Protein AF-A0A520ZUX9-F1 (afdb_monomer_lite)

Structure (mmCIF, N/CA/C/O backbone):
data_AF-A0A520ZUX9-F1
#
_entry.id   AF-A0A520ZUX9-F1
#
loop_
_atom_site.group_PDB
_atom_site.id
_atom_site.type_symbol
_atom_site.label_atom_id
_atom_site.label_alt_id
_atom_site.label_comp_id
_atom_site.label_asym_id
_atom_site.label_entity_id
_atom_site.label_seq_id
_atom_site.pdbx_PDB_ins_code
_atom_site.Cartn_x
_atom_site.Cartn_y
_atom_site.Cartn_z
_atom_site.occupancy
_atom_site.B_iso_or_equiv
_atom_site.auth_seq_id
_atom_site.auth_comp_id
_atom_site.auth_asym_id
_atom_site.auth_atom_id
_atom_site.pdbx_PDB_model_num
ATOM 1 N N . THR A 1 1 ? -10.822 32.591 -0.023 1.00 71.69 1 THR A N 1
ATOM 2 C CA . THR A 1 1 ? -10.349 33.263 1.212 1.00 71.69 1 THR A CA 1
ATOM 3 C C . THR A 1 1 ? -9.088 32.563 1.691 1.00 71.69 1 THR A C 1
ATOM 5 O O . THR A 1 1 ? -8.869 31.427 1.285 1.00 71.69 1 THR A O 1
ATOM 8 N N . GLY A 1 2 ? -8.265 33.192 2.542 1.00 79.75 2 GLY A N 1
ATOM 9 C CA . GLY A 1 2 ? -7.083 32.521 3.117 1.00 79.75 2 GLY A CA 1
ATOM 10 C C . GLY A 1 2 ? -7.437 31.233 3.872 1.00 79.75 2 GLY A C 1
ATOM 11 O O . GLY A 1 2 ? -6.690 30.266 3.825 1.00 79.75 2 GLY A O 1
ATOM 12 N N . TYR A 1 3 ? -8.636 31.192 4.459 1.00 77.38 3 TYR A N 1
ATOM 13 C CA . TYR A 1 3 ? -9.217 30.006 5.081 1.00 77.38 3 TYR A CA 1
ATOM 14 C C . TYR A 1 3 ? -9.252 28.792 4.136 1.00 77.38 3 TYR A C 1
ATOM 16 O O . TYR A 1 3 ? -8.549 27.819 4.391 1.00 77.38 3 TYR A O 1
ATOM 24 N N . HIS A 1 4 ? -9.967 28.891 3.009 1.00 80.88 4 HIS A N 1
ATOM 25 C CA . HIS A 1 4 ? -10.101 27.782 2.054 1.00 80.88 4 HIS A CA 1
ATOM 26 C C . HIS A 1 4 ? -8.775 27.343 1.429 1.00 80.88 4 HIS A C 1
ATOM 28 O O . HIS A 1 4 ? -8.630 26.176 1.091 1.00 80.88 4 HIS A O 1
ATOM 34 N N . TYR A 1 5 ? -7.810 28.257 1.283 1.00 85.88 5 TYR A N 1
ATOM 35 C CA . TYR A 1 5 ? -6.481 27.888 0.799 1.00 85.88 5 TYR A CA 1
ATOM 36 C C . TYR A 1 5 ? -5.749 27.007 1.814 1.00 85.88 5 TYR A C 1
ATOM 38 O O . TYR A 1 5 ? -5.259 25.948 1.463 1.00 85.88 5 TYR A O 1
ATOM 46 N N . THR A 1 6 ? -5.752 27.380 3.097 1.00 84.31 6 THR A N 1
ATOM 47 C CA . THR A 1 6 ? -5.087 26.598 4.160 1.00 84.31 6 THR A CA 1
ATOM 48 C C . THR A 1 6 ? -5.752 25.255 4.496 1.00 84.31 6 THR A C 1
ATOM 50 O O . THR A 1 6 ? -5.329 24.588 5.437 1.00 84.31 6 THR A O 1
ATOM 53 N N . GLU A 1 7 ? -6.809 24.892 3.775 1.00 86.12 7 GLU A N 1
ATOM 54 C CA . GLU A 1 7 ? -7.533 23.622 3.872 1.00 86.12 7 GLU A CA 1
ATOM 55 C C . GLU A 1 7 ? -7.566 22.879 2.524 1.00 86.12 7 GLU A C 1
ATOM 57 O O . GLU A 1 7 ? -8.300 21.905 2.353 1.00 86.12 7 GLU A O 1
ATOM 62 N N . SER A 1 8 ? -6.804 23.356 1.538 1.00 89.31 8 SER A N 1
ATOM 63 C CA . SER A 1 8 ? -6.730 22.739 0.220 1.00 89.31 8 SER A CA 1
ATOM 64 C C . SER A 1 8 ? -5.659 21.648 0.174 1.00 89.31 8 SER A C 1
ATOM 66 O O . SER A 1 8 ? -4.697 21.650 0.949 1.00 89.31 8 SER A O 1
ATOM 68 N N . ASN A 1 9 ? -5.806 20.725 -0.773 1.00 91.25 9 ASN A N 1
ATOM 69 C CA . ASN A 1 9 ? -4.830 19.658 -0.992 1.00 91.25 9 ASN A CA 1
ATOM 70 C C . ASN A 1 9 ? -3.477 20.215 -1.435 1.00 91.25 9 ASN A C 1
ATOM 72 O O . ASN A 1 9 ? -2.439 19.679 -1.064 1.00 91.25 9 ASN A O 1
ATOM 76 N N . GLU A 1 10 ? -3.480 21.310 -2.193 1.00 89.81 10 GLU A N 1
ATOM 77 C CA . GLU A 1 10 ? -2.266 21.998 -2.626 1.00 89.81 10 GLU A CA 1
ATOM 78 C C . GLU A 1 10 ? -1.508 22.556 -1.418 1.00 89.81 10 GLU A C 1
ATOM 80 O O . GLU A 1 10 ? -0.298 22.368 -1.303 1.00 89.81 10 GLU A O 1
ATOM 85 N N . PHE A 1 11 ? -2.211 23.181 -0.469 1.00 89.38 11 PHE A N 1
ATOM 86 C CA . PHE A 1 11 ? -1.578 23.679 0.748 1.00 89.38 11 PHE A CA 1
ATOM 87 C C . PHE A 1 11 ? -1.000 22.542 1.595 1.00 89.3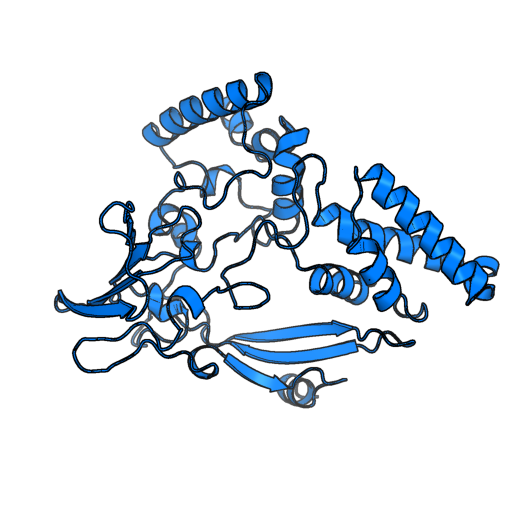8 11 PHE A C 1
ATOM 89 O O . PHE A 1 11 ? 0.163 22.610 1.989 1.00 89.38 11 PHE A O 1
ATOM 96 N N . CYS A 1 12 ? -1.782 21.490 1.854 1.00 87.88 12 CYS A N 1
ATOM 97 C CA . CYS A 1 12 ? -1.348 20.376 2.699 1.00 87.88 12 CYS A CA 1
ATOM 98 C C . CYS A 1 12 ? -0.248 19.520 2.048 1.00 87.88 12 CYS A C 1
ATOM 100 O O . CYS A 1 12 ? 0.685 19.112 2.732 1.00 87.88 12 CYS A O 1
ATOM 102 N N . GLY A 1 13 ? -0.347 19.246 0.747 1.00 86.88 13 GLY A N 1
ATOM 103 C CA . GLY A 1 13 ? 0.521 18.299 0.044 1.00 86.88 13 GLY A CA 1
ATOM 104 C C . GLY A 1 13 ? 1.730 18.916 -0.659 1.00 86.88 13 GLY A C 1
ATOM 105 O O . GLY A 1 13 ? 2.744 18.241 -0.827 1.00 86.88 13 GLY A O 1
ATOM 106 N N . GLN A 1 14 ? 1.661 20.189 -1.064 1.00 86.12 14 GLN A N 1
ATOM 107 C CA . GLN A 1 14 ? 2.706 20.807 -1.894 1.00 86.12 14 GLN A CA 1
ATOM 108 C C . GLN A 1 14 ? 3.481 21.923 -1.190 1.00 86.12 14 GLN A C 1
ATOM 110 O O . GLN A 1 14 ? 4.618 22.192 -1.566 1.00 86.12 14 GLN A O 1
ATOM 115 N N . LEU A 1 15 ? 2.935 22.575 -0.156 1.00 84.12 15 LEU A N 1
ATOM 116 C CA . LEU A 1 15 ? 3.654 23.685 0.483 1.00 84.12 15 LEU A CA 1
ATOM 117 C C . LEU A 1 15 ? 4.922 23.213 1.212 1.00 84.12 15 LEU A C 1
ATOM 119 O O . LEU A 1 15 ? 5.981 23.826 1.094 1.00 84.12 15 LEU A O 1
ATOM 123 N N . CYS A 1 16 ? 4.824 22.100 1.938 1.00 80.56 16 CYS A N 1
ATOM 124 C CA . CYS A 1 16 ? 5.949 21.439 2.599 1.00 80.56 16 CYS A CA 1
ATOM 125 C C . CYS A 1 16 ? 6.428 20.237 1.777 1.00 80.56 16 CYS A C 1
ATOM 127 O O . CYS A 1 16 ? 6.637 19.158 2.330 1.00 80.56 16 CYS A O 1
ATOM 129 N N . HIS A 1 17 ? 6.561 20.417 0.457 1.00 81.25 17 HIS A N 1
ATOM 130 C CA . HIS A 1 17 ? 6.764 19.328 -0.502 1.00 81.25 17 HIS A CA 1
ATOM 131 C C . HIS A 1 17 ? 7.863 18.345 -0.087 1.00 81.25 17 HIS A C 1
ATOM 133 O O . HIS A 1 17 ? 7.627 17.152 -0.105 1.00 81.25 17 HIS A O 1
ATOM 139 N N . SER A 1 18 ? 9.013 18.807 0.411 1.00 80.56 18 SER A N 1
ATOM 140 C CA . SER A 1 18 ? 10.107 17.906 0.811 1.00 80.56 18 SER A CA 1
ATOM 141 C C . SER A 1 18 ? 9.734 16.869 1.882 1.00 80.56 18 SER A C 1
ATOM 143 O O . SER A 1 18 ? 10.379 15.833 1.963 1.00 80.56 18 SER A O 1
ATOM 145 N N . VAL A 1 19 ? 8.737 17.164 2.723 1.00 87.88 19 VAL A N 1
ATOM 146 C CA . VAL A 1 19 ? 8.242 16.265 3.782 1.00 87.88 19 VAL A CA 1
ATOM 147 C C . VAL A 1 19 ? 6.970 15.542 3.337 1.00 87.88 19 VAL A C 1
ATOM 149 O O . VAL A 1 19 ? 6.785 14.371 3.648 1.00 87.88 19 VAL A O 1
ATOM 152 N N . MET A 1 20 ? 6.096 16.239 2.605 1.00 91.44 20 MET A N 1
ATOM 153 C CA . MET A 1 20 ? 4.761 15.757 2.234 1.00 91.44 20 MET A CA 1
ATOM 154 C C . MET A 1 20 ? 4.692 15.074 0.865 1.00 91.44 20 MET A C 1
ATOM 156 O O . MET A 1 20 ? 3.665 14.483 0.547 1.00 91.44 20 MET A O 1
ATOM 160 N N . GLU A 1 21 ? 5.751 15.121 0.058 1.00 93.75 21 GLU A N 1
ATOM 161 C CA . GLU A 1 21 ? 5.818 14.479 -1.260 1.00 93.75 21 GLU A CA 1
ATOM 162 C C . GLU A 1 21 ? 5.435 12.987 -1.234 1.00 93.75 21 GLU A C 1
ATOM 164 O O . GLU A 1 21 ? 4.630 12.608 -2.091 1.00 93.75 21 GLU A O 1
ATOM 169 N N . PRO A 1 22 ? 5.892 12.151 -0.273 1.00 95.19 22 PRO A N 1
ATOM 170 C CA . PRO A 1 22 ? 5.481 10.746 -0.207 1.00 95.19 22 PRO A CA 1
ATOM 171 C C . PRO A 1 22 ? 3.967 10.577 -0.016 1.00 95.19 22 PRO A C 1
ATOM 173 O O . PRO A 1 22 ? 3.286 9.873 -0.767 1.00 95.19 22 PRO A O 1
ATOM 176 N N . GLU A 1 23 ? 3.408 11.301 0.954 1.00 93.69 23 GLU A N 1
ATOM 177 C CA . GLU A 1 23 ? 1.986 11.244 1.300 1.00 93.69 23 GLU A CA 1
ATOM 178 C C . GLU A 1 23 ? 1.105 11.821 0.186 1.00 93.69 23 GLU A C 1
ATOM 180 O O . GLU A 1 23 ? 0.057 11.260 -0.133 1.00 93.69 23 GLU A O 1
ATOM 185 N N . TYR A 1 24 ? 1.539 12.910 -0.453 1.00 94.75 24 TYR A N 1
ATOM 186 C CA . TYR A 1 24 ? 0.820 13.531 -1.561 1.00 94.75 24 TYR A CA 1
ATOM 187 C C . TYR A 1 24 ? 0.855 12.663 -2.825 1.00 94.75 24 TYR A C 1
ATOM 189 O O . TYR A 1 24 ? -0.167 12.496 -3.489 1.00 94.75 24 TYR A O 1
ATOM 197 N N . THR A 1 25 ? 2.004 12.061 -3.144 1.00 94.56 25 THR A N 1
ATOM 198 C CA . THR A 1 25 ? 2.152 11.186 -4.318 1.00 94.56 25 THR A CA 1
ATOM 199 C C . THR A 1 25 ? 1.261 9.954 -4.207 1.00 94.56 25 THR A C 1
ATOM 201 O O . THR A 1 25 ? 0.567 9.605 -5.164 1.00 94.56 25 THR A O 1
ATOM 204 N N . THR A 1 26 ? 1.245 9.317 -3.035 1.00 94.56 26 THR A N 1
ATOM 205 C CA . THR A 1 26 ? 0.395 8.147 -2.774 1.00 94.56 26 THR A CA 1
ATOM 206 C C . THR A 1 26 ? -1.088 8.526 -2.721 1.00 94.56 26 THR A C 1
ATOM 208 O O . THR A 1 26 ? -1.908 7.850 -3.343 1.00 94.56 26 THR A O 1
ATOM 211 N N . TYR A 1 27 ? -1.434 9.666 -2.106 1.00 95.12 27 TYR A N 1
ATOM 212 C CA . TYR A 1 27 ? -2.794 10.222 -2.099 1.00 95.12 27 TYR A CA 1
ATOM 213 C C . TYR A 1 27 ? -3.371 10.375 -3.512 1.00 95.12 27 TYR A C 1
ATOM 215 O O . TYR A 1 27 ? -4.482 9.905 -3.777 1.00 95.12 27 TYR A O 1
ATOM 223 N N . MET A 1 28 ? -2.609 10.979 -4.433 1.00 93.88 28 MET A N 1
ATOM 224 C CA . MET A 1 28 ? -3.052 11.260 -5.806 1.00 93.88 28 MET A CA 1
ATOM 225 C C . MET A 1 28 ? -3.376 9.996 -6.613 1.00 93.88 28 MET A C 1
ATOM 227 O O . MET A 1 28 ? -4.087 10.073 -7.611 1.00 93.88 28 MET A O 1
ATOM 231 N N . LYS A 1 29 ? -2.878 8.834 -6.183 1.00 91.44 29 LYS A N 1
ATOM 232 C CA . LYS A 1 29 ? -3.104 7.531 -6.830 1.00 91.44 29 LYS A CA 1
ATOM 233 C C . LYS A 1 29 ? -4.111 6.661 -6.093 1.00 91.44 29 LYS A C 1
ATOM 235 O O . LYS A 1 29 ? -4.325 5.508 -6.458 1.00 91.44 29 LYS A O 1
ATOM 240 N N . SER A 1 30 ? -4.716 7.201 -5.046 1.00 93.50 30 SER A N 1
ATOM 241 C CA . SER A 1 30 ? -5.639 6.467 -4.202 1.00 93.50 30 SER A CA 1
ATOM 242 C C . SER A 1 30 ? -7.094 6.645 -4.640 1.00 93.50 30 SER A C 1
ATOM 244 O O . SER A 1 30 ? -7.426 7.627 -5.316 1.00 93.50 30 SER A O 1
ATOM 246 N N . PRO A 1 31 ? -8.000 5.764 -4.173 1.00 93.00 31 PRO A N 1
ATOM 247 C CA . PRO A 1 31 ? -9.444 5.942 -4.346 1.00 93.00 31 PRO A CA 1
ATOM 248 C C . PRO A 1 31 ? -9.988 7.251 -3.747 1.00 93.00 31 PRO A C 1
ATOM 250 O O . PRO A 1 31 ? -11.080 7.680 -4.103 1.00 93.00 31 PRO A O 1
ATOM 253 N N . HIS A 1 32 ? -9.224 7.899 -2.862 1.00 94.81 32 HIS A N 1
ATOM 254 C CA . HIS A 1 32 ? -9.597 9.132 -2.170 1.00 94.81 32 HIS A CA 1
ATOM 255 C C . HIS A 1 32 ? -8.914 10.383 -2.747 1.00 94.81 32 HIS A C 1
ATOM 257 O O . HIS A 1 32 ? -9.010 11.452 -2.153 1.00 94.81 32 HIS A O 1
ATOM 263 N N . SER A 1 33 ? -8.270 10.292 -3.916 1.00 94.69 33 SER A N 1
ATOM 264 C CA . SER A 1 33 ? -7.551 11.402 -4.578 1.00 94.69 33 SER A CA 1
ATOM 265 C C . SER A 1 33 ? -8.410 12.633 -4.921 1.00 94.69 33 SER A C 1
ATOM 267 O O . SER A 1 33 ? -7.884 13.668 -5.321 1.00 94.69 33 SER A O 1
ATOM 269 N N . SER A 1 34 ? -9.736 12.532 -4.774 1.00 92.88 34 SER A N 1
ATOM 270 C CA . SER A 1 34 ? -10.693 13.636 -4.949 1.00 92.88 34 SER A CA 1
ATOM 271 C C . SER A 1 34 ? -11.296 14.154 -3.633 1.00 92.88 34 SER A C 1
ATOM 273 O O . SER A 1 34 ? -12.050 15.124 -3.645 1.00 92.88 34 SER A O 1
ATOM 275 N N . VAL A 1 35 ? -10.976 13.534 -2.493 1.00 92.81 35 VAL A N 1
ATOM 276 C CA . VAL A 1 35 ? -11.421 13.955 -1.153 1.00 92.81 35 VAL A CA 1
ATOM 277 C C . VAL A 1 35 ? -10.371 14.883 -0.559 1.00 92.81 35 VAL A C 1
ATOM 279 O O . VAL A 1 35 ? -9.180 14.587 -0.638 1.00 92.81 35 VAL A O 1
ATOM 282 N N . LYS A 1 36 ? -10.764 16.018 0.031 1.00 91.62 36 LYS A N 1
ATOM 283 C CA . LYS A 1 36 ? -9.772 16.945 0.595 1.00 91.62 36 LYS A CA 1
ATOM 284 C C . LYS A 1 36 ? -9.075 16.327 1.806 1.00 91.62 36 LYS A C 1
ATOM 286 O O . LYS A 1 36 ? -9.740 15.702 2.628 1.00 91.62 36 LYS A O 1
ATOM 291 N N . CYS A 1 37 ? -7.780 16.598 1.988 1.00 90.25 37 CYS A N 1
ATOM 292 C CA . CYS A 1 37 ? -7.014 16.137 3.154 1.00 90.25 37 CYS A CA 1
ATOM 293 C C . CYS A 1 37 ? -7.731 16.470 4.471 1.00 90.25 37 CYS A C 1
ATOM 295 O O . CYS A 1 37 ? -7.736 15.681 5.414 1.00 90.25 37 CYS A O 1
ATOM 297 N N . VAL A 1 38 ? -8.360 17.646 4.522 1.00 88.69 38 VAL A N 1
ATOM 298 C CA . VAL A 1 38 ? -9.045 18.141 5.713 1.00 88.69 38 VAL A CA 1
ATOM 299 C C . VAL A 1 38 ? -10.306 17.373 6.071 1.00 88.69 38 VAL A C 1
ATOM 301 O O . VAL A 1 38 ? -10.653 17.413 7.235 1.00 88.69 38 VAL A O 1
ATOM 304 N N . GLU A 1 39 ? -10.956 16.646 5.159 1.00 88.75 39 GLU A N 1
ATOM 305 C CA . GLU A 1 39 ? -12.158 15.866 5.510 1.00 88.75 39 GLU A CA 1
ATOM 306 C C . GLU A 1 39 ? -11.807 14.696 6.446 1.00 88.75 39 GLU A C 1
ATOM 308 O O . GLU A 1 39 ? -12.586 14.335 7.329 1.00 88.75 39 GLU A O 1
ATOM 313 N N . CYS A 1 40 ? -10.593 14.148 6.310 1.00 88.25 40 CYS A N 1
ATOM 314 C CA . CYS A 1 40 ? -10.095 13.058 7.149 1.00 88.25 40 CYS A CA 1
ATOM 315 C C . CYS A 1 40 ? -9.213 13.564 8.303 1.00 88.25 40 CYS A C 1
ATOM 317 O O . CYS A 1 40 ? -9.372 13.144 9.448 1.00 88.25 40 CYS A O 1
ATOM 319 N N . HIS A 1 41 ? -8.277 14.478 8.022 1.00 87.00 41 HIS A N 1
ATOM 320 C CA . HIS A 1 41 ? -7.265 14.909 8.996 1.00 87.00 41 HIS A CA 1
ATOM 321 C C . HIS A 1 41 ? -7.705 16.071 9.892 1.00 87.00 41 HIS A C 1
ATOM 323 O O . HIS A 1 41 ? -7.056 16.343 10.904 1.00 87.00 41 HIS A O 1
ATOM 329 N N . ILE A 1 42 ? -8.775 16.785 9.534 1.00 81.44 42 ILE A N 1
ATOM 330 C CA . ILE A 1 42 ? -9.291 17.927 10.290 1.00 81.44 42 ILE A CA 1
ATOM 331 C C . ILE A 1 42 ? -10.784 17.696 10.548 1.00 81.44 42 ILE A C 1
ATOM 333 O O . ILE A 1 42 ? -11.509 17.136 9.737 1.00 81.44 42 ILE A O 1
ATOM 337 N N . GLY A 1 43 ? -11.265 18.038 11.740 1.00 72.00 43 GLY A N 1
ATOM 338 C CA . GLY A 1 43 ? -12.698 17.946 12.017 1.00 72.00 43 GLY A CA 1
ATOM 339 C C . GLY A 1 43 ? -13.466 19.163 11.525 1.00 72.00 43 GLY A C 1
ATOM 340 O O . GLY A 1 43 ? -12.908 20.250 11.370 1.00 72.00 43 GLY A O 1
ATOM 341 N N . THR A 1 44 ? -14.769 19.005 11.330 1.00 71.81 44 THR A N 1
ATOM 342 C CA . THR A 1 44 ? -15.658 20.128 11.023 1.00 71.81 44 THR A CA 1
ATOM 343 C C . THR A 1 44 ? -15.936 20.969 12.272 1.00 71.81 44 THR A C 1
ATOM 345 O O . THR A 1 44 ? -16.015 20.461 13.391 1.00 71.81 44 THR A O 1
ATOM 348 N N . GLY A 1 45 ? -16.144 22.273 12.092 1.00 76.06 45 GLY A N 1
ATOM 349 C CA . GLY A 1 45 ? -16.576 23.179 13.161 1.00 76.06 45 GLY A CA 1
ATOM 350 C C . GLY A 1 45 ? -15.448 23.908 13.901 1.00 76.06 45 GLY A C 1
ATOM 351 O O . GLY A 1 45 ? -14.257 23.636 13.748 1.00 76.06 45 GLY A O 1
ATOM 352 N N . ALA A 1 46 ? -15.838 24.889 14.720 1.00 77.62 46 ALA A N 1
ATOM 353 C CA . ALA A 1 46 ? -14.917 25.874 15.293 1.00 77.62 46 ALA A CA 1
ATOM 354 C C . ALA A 1 46 ? -13.847 25.268 16.221 1.00 77.62 46 ALA A C 1
ATOM 356 O O . ALA A 1 46 ? -12.704 25.723 16.230 1.00 77.62 46 ALA A O 1
ATOM 357 N N . GLN A 1 47 ? -14.185 24.227 16.986 1.00 78.44 47 GLN A N 1
ATOM 358 C CA . GLN A 1 47 ? -13.232 23.578 17.892 1.00 78.44 47 GLN A CA 1
ATOM 359 C C . GLN A 1 47 ? -12.108 22.876 17.122 1.00 78.44 47 GLN A C 1
ATOM 361 O O . GLN A 1 47 ? -10.931 23.014 17.465 1.00 78.44 47 GLN A O 1
ATOM 366 N N . TRP A 1 48 ? -12.462 22.140 16.070 1.00 78.06 48 TRP A N 1
ATOM 367 C CA . TRP A 1 48 ? -11.500 21.446 15.225 1.00 78.06 48 TRP A CA 1
ATOM 368 C C . TRP A 1 48 ? -10.673 22.406 14.381 1.00 78.06 48 TRP A C 1
ATOM 370 O O . TRP A 1 48 ? -9.475 22.181 14.228 1.00 78.06 48 TRP A O 1
ATOM 380 N N . PHE A 1 49 ? -11.264 23.521 13.949 1.00 78.12 49 PHE A N 1
ATOM 381 C CA . PHE A 1 49 ? -10.525 24.622 13.341 1.00 78.12 49 PHE A CA 1
ATOM 382 C C . PHE A 1 49 ? -9.422 25.158 14.268 1.00 78.12 49 PHE A C 1
ATOM 384 O O . PHE A 1 49 ? -8.266 25.267 13.865 1.00 78.12 49 PHE A O 1
ATOM 391 N N . VAL A 1 50 ? -9.731 25.453 15.535 1.00 81.31 50 VAL A N 1
ATOM 392 C CA . VAL A 1 50 ? -8.712 25.940 16.484 1.00 81.31 50 VAL A CA 1
ATOM 393 C C . VAL A 1 50 ? -7.640 24.876 16.737 1.00 81.31 50 VAL A C 1
ATOM 395 O O . VAL A 1 50 ? -6.446 25.183 16.683 1.00 81.31 50 VAL A O 1
ATOM 398 N N . LYS A 1 51 ? -8.042 23.616 16.962 1.00 79.31 51 LYS A N 1
ATOM 399 C CA . LYS A 1 51 ? -7.101 22.497 17.146 1.00 79.31 51 LYS A CA 1
ATOM 400 C C . LYS A 1 51 ? -6.168 22.339 15.946 1.00 79.31 51 LYS A C 1
ATOM 402 O O . LYS A 1 51 ? -4.961 22.192 16.136 1.00 79.31 51 LYS A O 1
ATOM 407 N N . SER A 1 52 ? -6.699 22.408 14.726 1.00 80.50 52 SER A N 1
ATOM 408 C CA . SER A 1 52 ? -5.911 22.227 13.510 1.00 80.50 52 SER A CA 1
ATOM 409 C C . SER A 1 52 ? -4.938 23.374 13.272 1.00 80.50 52 SER A C 1
ATOM 411 O O . SER A 1 52 ? -3.804 23.116 12.887 1.00 80.50 52 SER A O 1
ATOM 413 N N . LYS A 1 53 ? -5.295 24.629 13.582 1.00 83.00 53 LYS A N 1
ATOM 414 C CA . LYS A 1 53 ? -4.347 25.754 13.479 1.00 83.00 53 LYS A CA 1
ATOM 415 C C . LYS A 1 53 ? -3.226 25.680 14.511 1.00 83.00 53 LYS A C 1
ATOM 417 O O . LYS A 1 53 ? -2.076 25.963 14.171 1.00 83.00 53 LYS A O 1
ATOM 422 N N . LEU A 1 54 ? -3.519 25.251 15.738 1.00 83.00 54 LEU A N 1
ATOM 423 C CA . LEU A 1 54 ? -2.485 25.024 16.752 1.00 83.00 54 LEU A CA 1
ATOM 424 C C . LEU A 1 54 ? -1.559 23.865 16.359 1.00 83.00 54 LEU A C 1
ATOM 426 O O . LEU A 1 54 ? -0.339 24.006 16.442 1.00 83.00 54 LEU A O 1
ATOM 430 N N . SER A 1 55 ? -2.126 22.751 15.886 1.00 80.50 55 SER A N 1
ATOM 431 C CA . SER A 1 55 ? -1.363 21.600 15.391 1.00 80.50 55 SER A CA 1
ATOM 432 C C . SER A 1 55 ? -0.510 21.969 14.172 1.00 80.50 55 SER A C 1
ATOM 434 O O . SER A 1 55 ? 0.699 21.763 14.183 1.00 80.50 55 SER A O 1
ATOM 436 N N . GLY A 1 56 ? -1.097 22.628 13.170 1.00 82.75 56 GLY A N 1
ATOM 437 C CA . GLY A 1 56 ? -0.400 23.078 11.965 1.00 82.75 56 GLY A CA 1
ATOM 438 C C . GLY A 1 56 ? 0.710 24.089 12.256 1.00 82.75 56 GLY A C 1
ATOM 439 O O . GLY A 1 56 ? 1.766 24.034 11.637 1.00 82.75 56 GLY A O 1
ATOM 440 N N . THR A 1 57 ? 0.539 24.960 13.257 1.00 84.81 57 THR A N 1
ATOM 441 C CA . THR A 1 57 ? 1.624 25.851 13.712 1.00 84.81 57 THR A CA 1
ATOM 442 C C . THR A 1 57 ? 2.780 25.049 14.310 1.00 84.81 57 THR A C 1
ATOM 444 O O . THR A 1 57 ? 3.938 25.327 14.008 1.00 84.81 57 THR A O 1
ATOM 447 N N . ARG A 1 58 ? 2.490 24.024 15.124 1.00 84.69 58 ARG A N 1
ATOM 448 C CA . ARG A 1 58 ? 3.527 23.127 15.665 1.00 84.69 58 ARG A CA 1
ATOM 449 C C . ARG A 1 58 ? 4.237 22.352 14.558 1.00 84.69 58 ARG A C 1
ATOM 451 O O . ARG A 1 58 ? 5.458 22.260 14.590 1.00 84.69 58 ARG A O 1
ATOM 458 N N . GLN A 1 59 ? 3.499 21.851 13.568 1.00 85.44 59 GLN A N 1
ATOM 459 C CA . GLN A 1 59 ? 4.064 21.175 12.398 1.00 85.44 59 GLN A CA 1
ATOM 460 C C . GLN A 1 59 ? 4.963 22.114 11.588 1.00 85.44 59 GLN A C 1
ATOM 462 O O . GLN A 1 59 ? 6.076 21.735 11.239 1.00 85.44 59 GLN A O 1
ATOM 467 N N . LEU A 1 60 ? 4.543 23.363 11.363 1.00 86.19 60 LEU A N 1
ATOM 468 C CA . LEU A 1 60 ? 5.369 24.366 10.691 1.00 86.19 60 LEU A CA 1
ATOM 469 C C . LEU A 1 60 ? 6.674 24.623 11.454 1.00 86.19 60 LEU A C 1
ATOM 471 O O . LEU A 1 60 ? 7.743 24.641 10.848 1.00 86.19 60 LEU A O 1
ATOM 475 N N . VAL A 1 61 ? 6.603 24.778 12.780 1.00 87.88 61 VAL A N 1
ATOM 476 C CA . VAL A 1 61 ? 7.798 24.917 13.627 1.00 87.88 61 VAL A CA 1
ATOM 477 C C . VAL A 1 61 ? 8.692 23.685 13.504 1.00 87.88 61 VAL A C 1
ATOM 479 O O . VAL A 1 61 ? 9.896 23.845 13.330 1.00 87.88 61 VAL A O 1
ATOM 482 N N . ALA A 1 62 ? 8.126 22.476 13.525 1.00 87.19 62 ALA A N 1
ATOM 483 C CA . ALA A 1 62 ? 8.888 21.240 13.376 1.00 87.19 62 ALA A CA 1
ATOM 484 C C . ALA A 1 62 ? 9.584 21.144 12.011 1.00 87.19 62 ALA A C 1
ATOM 486 O O . ALA A 1 62 ? 10.739 20.732 11.950 1.00 87.19 62 ALA A O 1
ATOM 487 N N . VAL A 1 63 ? 8.932 21.574 10.926 1.00 87.56 63 VAL A N 1
ATOM 488 C CA . VAL A 1 63 ? 9.532 21.623 9.582 1.00 87.56 63 VAL A CA 1
ATOM 489 C C . VAL A 1 63 ? 10.677 22.635 9.529 1.00 87.56 63 VAL A C 1
ATOM 491 O O . VAL A 1 63 ? 11.765 22.300 9.062 1.00 87.56 63 VAL A O 1
ATOM 494 N N . VAL A 1 64 ? 10.472 23.849 10.054 1.00 88.62 64 VAL A N 1
ATOM 495 C CA . VAL A 1 64 ? 11.504 24.904 10.088 1.00 88.62 64 VAL A CA 1
ATOM 496 C C . VAL A 1 64 ? 12.698 24.488 10.952 1.00 88.62 64 VAL A C 1
ATOM 498 O O . VAL A 1 64 ? 13.845 24.696 10.559 1.00 88.62 64 VAL A O 1
ATOM 501 N N . ALA A 1 65 ? 12.441 23.868 12.105 1.00 92.44 65 ALA A N 1
ATOM 502 C CA . ALA A 1 65 ? 13.462 23.388 13.033 1.00 92.44 65 ALA A CA 1
ATOM 503 C C . ALA A 1 65 ? 14.045 22.013 12.658 1.00 92.44 65 ALA A C 1
ATOM 505 O O . ALA A 1 65 ? 14.985 21.564 13.310 1.00 92.44 65 ALA A O 1
ATOM 506 N N . LYS A 1 66 ? 13.501 21.342 11.630 1.00 89.31 66 LYS A N 1
ATOM 507 C CA . LYS A 1 66 ? 13.837 19.963 11.228 1.00 89.31 66 LYS A CA 1
ATOM 508 C C . LYS A 1 66 ? 13.760 18.955 12.383 1.00 89.31 66 LYS A C 1
ATOM 510 O O . LYS A 1 66 ? 14.597 18.066 12.496 1.00 89.31 66 LYS A O 1
ATOM 515 N N . SER A 1 67 ? 12.765 19.110 13.251 1.00 91.06 67 SER A N 1
ATOM 516 C CA . SER A 1 67 ? 12.585 18.293 14.457 1.00 91.06 67 SER A CA 1
ATOM 517 C C . SER A 1 67 ? 11.480 17.238 14.313 1.00 91.06 67 SER A C 1
ATOM 519 O O . SER A 1 67 ? 10.922 16.803 15.318 1.00 91.06 67 SER A O 1
ATOM 521 N N . TYR A 1 68 ? 11.092 16.893 13.084 1.00 89.31 68 TYR A N 1
ATOM 522 C CA . TYR A 1 68 ? 10.085 15.870 12.795 1.00 89.31 68 TYR A CA 1
ATOM 523 C C . TYR A 1 68 ? 10.723 14.478 12.678 1.00 89.31 68 TYR A C 1
ATOM 525 O O . TYR A 1 68 ? 11.883 14.349 12.281 1.00 89.31 68 TYR A O 1
ATOM 533 N N . ALA A 1 69 ? 9.954 13.435 13.000 1.00 90.75 69 ALA A N 1
ATOM 534 C CA . ALA A 1 69 ? 10.371 12.051 12.793 1.00 90.75 69 ALA A CA 1
ATOM 535 C C . ALA A 1 69 ? 10.552 11.755 11.296 1.00 90.75 69 ALA A C 1
ATOM 537 O O . ALA A 1 69 ? 9.804 12.254 10.454 1.00 90.75 69 ALA A O 1
ATOM 538 N N . THR A 1 70 ? 11.580 10.976 10.963 1.00 92.19 70 THR A N 1
ATOM 539 C CA . THR A 1 70 ? 11.876 10.551 9.590 1.00 92.19 70 THR A CA 1
ATOM 540 C C . THR A 1 70 ? 12.197 9.049 9.609 1.00 92.19 70 THR A C 1
ATOM 542 O O . THR A 1 70 ? 13.267 8.705 10.126 1.00 92.19 70 THR A O 1
ATOM 545 N N . PRO A 1 71 ? 11.326 8.158 9.091 1.00 93.69 71 PRO A N 1
ATOM 546 C CA . PRO A 1 71 ? 10.020 8.435 8.471 1.00 93.69 71 PRO A CA 1
ATOM 547 C C . PRO A 1 71 ? 8.985 8.998 9.463 1.00 93.69 71 PRO A C 1
ATOM 549 O O . PRO A 1 71 ? 9.219 9.021 10.669 1.00 93.69 71 PRO A O 1
ATOM 552 N N . ILE A 1 72 ? 7.857 9.501 8.951 1.00 89.94 72 ILE A N 1
ATOM 553 C CA . ILE A 1 72 ? 6.766 10.018 9.791 1.00 89.94 72 ILE A CA 1
ATOM 554 C C . ILE A 1 72 ? 6.115 8.837 10.517 1.00 89.94 72 ILE A C 1
ATOM 556 O O . ILE A 1 72 ? 5.677 7.884 9.885 1.00 89.94 72 ILE A O 1
ATOM 560 N N . GLU A 1 73 ? 6.030 8.908 11.840 1.00 89.56 73 GLU A N 1
ATOM 561 C CA . GLU A 1 73 ? 5.490 7.818 12.657 1.00 89.56 73 GLU A CA 1
ATOM 562 C C . GLU A 1 73 ? 4.010 7.534 12.355 1.00 89.56 73 GLU A C 1
ATOM 564 O O . GLU A 1 73 ? 3.184 8.446 12.232 1.00 89.56 73 GLU A O 1
ATOM 569 N N . THR A 1 74 ? 3.669 6.246 12.298 1.00 86.44 74 THR A N 1
ATOM 570 C CA . THR A 1 74 ? 2.295 5.748 12.187 1.00 86.44 74 THR A CA 1
ATOM 571 C C . THR A 1 74 ? 2.014 4.700 13.261 1.00 86.44 74 THR A C 1
ATOM 573 O O . THR A 1 74 ? 2.941 3.986 13.626 1.00 86.44 74 THR A O 1
ATOM 576 N N . PRO A 1 75 ? 0.763 4.568 13.738 1.00 83.25 75 PRO A N 1
ATOM 577 C CA . PRO A 1 75 ? -0.430 5.304 13.319 1.00 83.25 75 PRO A CA 1
ATOM 578 C C . PRO A 1 75 ? -0.462 6.752 13.832 1.00 83.25 75 PRO A C 1
ATOM 580 O O . PRO A 1 75 ? 0.127 7.108 14.853 1.00 83.25 75 PRO A O 1
ATOM 583 N N . VAL A 1 76 ? -1.200 7.615 13.127 1.00 80.75 76 VAL A N 1
ATOM 584 C CA . VAL A 1 76 ? -1.452 8.984 13.595 1.00 80.75 76 VAL A CA 1
ATOM 585 C C . VAL A 1 76 ? -2.500 8.933 14.708 1.00 80.75 76 VAL A C 1
ATOM 587 O O . VAL A 1 76 ? -3.698 8.836 14.460 1.00 80.75 76 VAL A O 1
ATOM 590 N N . HIS A 1 77 ? -2.048 9.040 15.956 1.00 77.56 77 HIS A N 1
ATOM 591 C CA . HIS A 1 77 ? -2.897 8.960 17.152 1.00 77.56 77 HIS A CA 1
ATOM 592 C C . HIS A 1 77 ? -3.905 10.113 17.300 1.00 77.56 77 HIS A C 1
ATOM 594 O O . HIS A 1 77 ? -4.844 10.020 18.085 1.00 77.56 77 HIS A O 1
ATOM 600 N N . GLY A 1 78 ? -3.719 11.206 16.555 1.00 73.94 78 GLY A N 1
ATOM 601 C CA . GLY A 1 78 ? -4.601 12.375 16.565 1.00 73.94 78 GLY A CA 1
ATOM 602 C C . GLY A 1 78 ? -5.710 12.362 15.511 1.00 73.94 78 GLY A C 1
ATOM 603 O O . GLY A 1 78 ? -6.361 13.394 15.338 1.00 73.94 78 GLY A O 1
ATOM 604 N N . LEU A 1 79 ? -5.892 11.259 14.775 1.00 77.88 79 LEU A N 1
ATOM 605 C CA . LEU A 1 79 ? -6.995 11.131 13.823 1.00 77.88 79 LEU A CA 1
ATOM 606 C C . LEU A 1 79 ? -8.346 11.170 14.545 1.00 77.88 79 LEU A C 1
ATOM 608 O O . LEU A 1 79 ? -8.475 10.802 15.714 1.00 77.88 79 LEU A O 1
ATOM 612 N N . ARG A 1 80 ? -9.359 11.660 13.834 1.00 82.31 80 ARG A N 1
ATOM 613 C CA . ARG A 1 80 ? -10.743 11.629 14.306 1.00 82.31 80 ARG A CA 1
ATOM 614 C C . ARG A 1 80 ? -11.230 10.173 14.370 1.00 82.31 80 ARG A C 1
ATOM 616 O O . ARG A 1 80 ? -10.721 9.348 13.612 1.00 82.31 80 ARG A O 1
ATOM 623 N N . PRO A 1 81 ? -12.225 9.864 15.217 1.00 86.44 81 PRO A N 1
ATOM 624 C CA . PRO A 1 81 ? -12.885 8.563 15.188 1.00 86.44 81 PRO A CA 1
ATOM 625 C C . PRO A 1 81 ? -13.411 8.229 13.786 1.00 86.44 81 PRO A C 1
ATOM 627 O 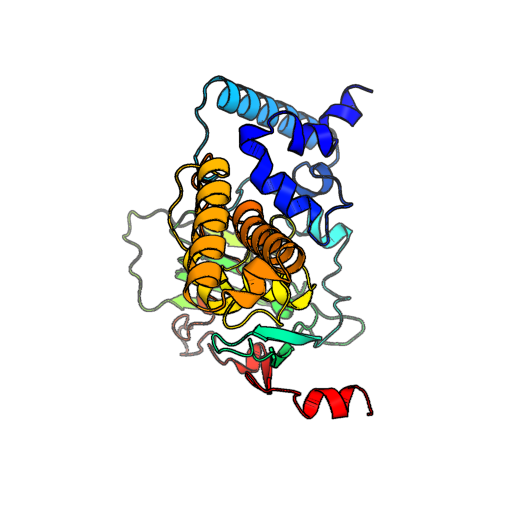O . PRO A 1 81 ? -13.884 9.123 13.073 1.00 86.44 81 PRO A O 1
ATOM 630 N N . ALA A 1 82 ? -13.368 6.950 13.405 1.00 88.38 82 ALA A N 1
ATOM 631 C CA . ALA A 1 82 ? -13.842 6.502 12.094 1.00 88.38 82 ALA A CA 1
ATOM 632 C C . ALA A 1 82 ? -15.326 6.844 11.851 1.00 88.38 82 ALA A C 1
ATOM 634 O O . ALA A 1 82 ? -15.681 7.254 10.747 1.00 88.38 82 ALA A O 1
ATOM 635 N N . ARG A 1 83 ? -16.160 6.801 12.900 1.00 86.75 83 ARG A N 1
ATOM 636 C CA . ARG A 1 83 ? -17.577 7.204 12.849 1.00 86.75 83 ARG A CA 1
ATOM 637 C C . ARG A 1 83 ? -17.786 8.641 12.371 1.00 86.75 83 ARG A C 1
ATOM 639 O O . ARG A 1 83 ? -18.695 8.915 11.604 1.00 86.75 83 ARG A O 1
ATOM 646 N N . ASP A 1 84 ? -16.894 9.550 12.765 1.00 86.56 84 ASP A N 1
ATOM 647 C CA . ASP A 1 84 ? -16.975 10.967 12.394 1.00 86.56 84 ASP A CA 1
ATOM 648 C C . ASP A 1 84 ? -16.241 11.277 11.075 1.00 86.56 84 ASP A C 1
ATOM 650 O O . ASP A 1 84 ? -16.102 12.446 10.712 1.00 86.56 84 ASP A O 1
ATOM 654 N N . THR A 1 85 ? -15.659 10.283 10.398 1.00 89.62 85 THR A N 1
ATOM 655 C CA . THR A 1 85 ? -14.828 10.500 9.199 1.00 89.62 85 THR A CA 1
ATOM 656 C C . THR A 1 85 ? -15.121 9.515 8.086 1.00 89.62 85 THR A C 1
ATOM 658 O O . THR A 1 85 ? -15.601 9.908 7.029 1.00 89.62 85 THR A O 1
ATOM 661 N N . CYS A 1 86 ? -14.810 8.241 8.303 1.00 91.62 86 CYS A N 1
ATOM 662 C CA . CYS A 1 86 ? -15.032 7.167 7.351 1.00 91.62 86 CYS A CA 1
ATOM 663 C C . CYS A 1 86 ? -16.530 6.980 7.096 1.00 91.62 86 CYS A C 1
ATOM 665 O O . CYS A 1 86 ? -16.947 6.911 5.941 1.00 91.62 86 CYS A O 1
ATOM 667 N N . GLU A 1 87 ? -17.334 6.951 8.160 1.00 91.19 87 GLU A N 1
ATOM 668 C CA . GLU A 1 87 ? -18.751 6.567 8.087 1.00 91.19 87 GLU A CA 1
ATOM 669 C C . GLU A 1 87 ? -19.675 7.650 7.517 1.00 91.19 87 GLU A C 1
ATOM 671 O O . GLU A 1 87 ? -20.772 7.342 7.053 1.00 91.19 87 GLU A O 1
ATOM 676 N N . GLU A 1 88 ? -19.193 8.890 7.406 1.00 90.12 88 GLU A N 1
ATOM 677 C CA . GLU A 1 88 ? -19.876 9.963 6.665 1.00 90.12 88 GLU A CA 1
ATOM 678 C C . GLU A 1 88 ? -20.037 9.621 5.169 1.00 90.12 88 GLU A C 1
ATOM 680 O O . GLU A 1 88 ? -20.956 10.101 4.504 1.00 90.12 88 GLU A O 1
ATOM 685 N N . CYS A 1 89 ? -19.157 8.759 4.641 1.00 91.19 89 CYS A N 1
ATOM 686 C CA . CYS A 1 89 ? -19.174 8.295 3.251 1.00 91.19 89 CYS A CA 1
ATOM 687 C C . CYS A 1 89 ? -19.354 6.770 3.122 1.00 91.19 89 CYS A C 1
ATOM 689 O O . CYS A 1 89 ? -19.940 6.303 2.144 1.00 91.19 89 CYS A O 1
ATOM 691 N N . HIS A 1 90 ? -18.848 5.986 4.079 1.00 90.94 90 HIS A N 1
ATOM 692 C CA . HIS A 1 90 ? -18.835 4.521 4.061 1.00 90.94 90 HIS A CA 1
ATOM 693 C C . HIS A 1 90 ? -19.754 3.950 5.134 1.00 90.94 90 HIS A C 1
ATOM 695 O O . HIS A 1 90 ? -19.369 3.851 6.290 1.00 90.94 90 HIS A O 1
ATOM 701 N N . ARG A 1 91 ? -20.953 3.521 4.753 1.00 88.69 91 ARG A N 1
ATOM 702 C CA . ARG A 1 91 ? -21.924 2.978 5.706 1.00 88.69 91 ARG A CA 1
ATOM 703 C C . ARG A 1 91 ? -21.680 1.490 5.983 1.00 88.69 91 ARG A C 1
ATOM 705 O O . ARG A 1 91 ? -21.862 0.714 5.038 1.00 88.69 91 ARG A O 1
ATOM 712 N N . PRO A 1 92 ? -21.348 1.080 7.226 1.00 85.50 92 PRO A N 1
ATOM 713 C CA . PRO A 1 92 ? -21.085 -0.318 7.570 1.00 85.50 92 PRO A CA 1
ATOM 714 C C . PRO A 1 92 ? -22.195 -1.289 7.176 1.00 85.50 92 PRO A C 1
ATOM 716 O O . PRO A 1 92 ? -21.934 -2.389 6.684 1.00 85.50 92 PRO A O 1
ATOM 719 N N . GLU A 1 93 ? -23.442 -0.845 7.312 1.00 81.44 93 GLU A N 1
ATOM 720 C CA . GLU A 1 93 ? -24.618 -1.633 6.943 1.00 81.44 93 GLU A CA 1
ATOM 721 C C . GLU A 1 93 ? -24.674 -1.942 5.435 1.00 81.44 93 GLU A C 1
ATOM 723 O O . GLU A 1 93 ? -25.083 -3.022 5.014 1.00 81.44 93 GLU A O 1
ATOM 728 N N . LEU A 1 94 ? -24.251 -1.001 4.587 1.00 80.75 94 LEU A N 1
ATOM 729 C CA . LEU A 1 94 ? -24.461 -1.069 3.136 1.00 80.75 94 LEU A CA 1
ATOM 730 C C . LEU A 1 94 ? -23.305 -1.712 2.364 1.00 80.75 94 LEU A C 1
ATOM 732 O O . LEU A 1 94 ? -23.283 -1.642 1.132 1.00 80.75 94 LEU A O 1
ATOM 736 N N . PHE A 1 95 ? -22.338 -2.326 3.046 1.00 74.88 95 PHE A N 1
ATOM 737 C CA . PHE A 1 95 ? -21.240 -2.992 2.358 1.00 74.88 95 PHE A CA 1
ATOM 738 C C . PHE A 1 95 ? -21.719 -4.174 1.502 1.00 74.88 95 PHE A C 1
ATOM 740 O O . PHE A 1 95 ? -22.633 -4.923 1.849 1.00 74.88 95 PHE A O 1
ATOM 747 N N . HIS A 1 96 ? -21.102 -4.308 0.328 1.00 68.81 96 HIS A N 1
ATOM 748 C CA . HIS A 1 96 ? -21.550 -5.185 -0.751 1.00 68.81 96 HIS A CA 1
ATOM 749 C C . HIS A 1 96 ? -21.043 -6.628 -0.592 1.00 68.81 96 HIS A C 1
ATOM 751 O O . HIS A 1 96 ? -20.301 -7.095 -1.449 1.00 68.81 96 HIS A O 1
ATOM 757 N N . GLY A 1 97 ? -21.443 -7.316 0.484 1.00 83.00 97 GLY A N 1
ATOM 758 C CA . GLY A 1 97 ? -21.266 -8.767 0.655 1.00 83.00 97 GLY A CA 1
ATOM 759 C C . GLY A 1 97 ? -19.857 -9.289 0.348 1.00 83.00 97 GLY A C 1
ATOM 760 O O . GLY A 1 97 ? -18.860 -8.634 0.645 1.00 83.00 97 GLY A O 1
ATOM 761 N N . ASP A 1 98 ? -19.772 -10.480 -0.243 1.00 89.44 98 ASP A N 1
ATOM 762 C CA . ASP A 1 98 ? -18.501 -11.072 -0.663 1.00 89.44 98 ASP A CA 1
ATOM 763 C C . ASP A 1 98 ? -18.000 -10.448 -1.973 1.00 89.44 98 ASP A C 1
ATOM 765 O O . ASP A 1 98 ? -18.769 -10.156 -2.892 1.00 89.44 98 ASP A O 1
ATOM 769 N N . LYS A 1 99 ? -16.681 -10.274 -2.087 1.00 91.81 99 LYS A N 1
ATOM 770 C CA . LYS A 1 99 ? -16.034 -9.641 -3.237 1.00 91.81 99 LYS A CA 1
ATOM 771 C C . LYS A 1 99 ? -15.085 -10.606 -3.930 1.00 91.81 99 LYS A C 1
ATOM 773 O O . LYS A 1 99 ? -14.156 -11.118 -3.313 1.00 91.81 99 LYS A O 1
ATOM 778 N N . LEU A 1 100 ? -15.248 -10.770 -5.242 1.00 93.88 100 LEU A N 1
ATOM 779 C CA . LEU A 1 100 ? -14.228 -11.414 -6.065 1.00 93.88 100 LEU A CA 1
ATOM 780 C C . LEU A 1 100 ? -12.987 -10.511 -6.129 1.00 93.88 100 LEU A C 1
ATOM 782 O O . LEU A 1 100 ? -13.057 -9.360 -6.570 1.00 93.88 100 LEU A O 1
ATOM 786 N N . TYR A 1 101 ? -11.859 -11.031 -5.668 1.00 93.88 101 TYR A N 1
ATOM 787 C CA . TYR A 1 101 ? -10.565 -10.374 -5.679 1.00 93.88 101 TYR A CA 1
ATOM 788 C C . TYR A 1 101 ? -9.625 -11.136 -6.610 1.00 93.88 101 TYR A C 1
ATOM 790 O O . TYR A 1 101 ? -9.406 -12.333 -6.442 1.00 93.88 101 TYR A O 1
ATOM 798 N N . ILE A 1 102 ? -9.084 -10.435 -7.603 1.00 95.62 102 ILE A N 1
ATOM 799 C CA . ILE A 1 102 ? -8.154 -10.991 -8.584 1.00 95.62 102 ILE A CA 1
ATOM 800 C C . ILE A 1 102 ? -6.823 -10.286 -8.371 1.00 95.62 102 ILE A C 1
ATOM 802 O O . ILE A 1 102 ? -6.762 -9.055 -8.416 1.00 95.62 102 ILE A O 1
ATOM 806 N N . LYS A 1 103 ? -5.778 -11.065 -8.107 1.00 95.12 103 LYS A N 1
ATOM 807 C CA . LYS A 1 103 ? -4.413 -10.574 -7.973 1.00 95.12 103 LYS A CA 1
ATOM 808 C C . LYS A 1 103 ? -3.610 -10.988 -9.195 1.00 95.12 103 LYS A C 1
ATOM 810 O O . LYS A 1 103 ? -3.353 -12.174 -9.392 1.00 95.12 103 LYS A O 1
ATOM 815 N N . ASP A 1 104 ? -3.207 -10.001 -9.983 1.00 97.00 104 ASP A N 1
ATOM 816 C CA . ASP A 1 104 ? -2.288 -10.183 -11.100 1.00 97.00 104 ASP A CA 1
ATOM 817 C C . ASP A 1 104 ? -0.845 -10.288 -10.605 1.00 97.00 104 ASP A C 1
ATOM 819 O O . ASP A 1 104 ? -0.412 -9.523 -9.741 1.00 97.00 104 ASP A O 1
ATOM 823 N N . LYS A 1 105 ? -0.098 -11.227 -11.182 1.00 97.06 105 LYS A N 1
ATOM 824 C CA . LYS A 1 105 ? 1.315 -11.457 -10.895 1.00 97.06 105 LYS A CA 1
ATOM 825 C C . LYS A 1 105 ? 2.042 -11.822 -12.179 1.00 97.06 105 LYS A C 1
ATOM 827 O O . LYS A 1 105 ? 1.494 -12.482 -13.059 1.00 97.06 105 LYS A O 1
ATOM 832 N N . PHE A 1 106 ? 3.299 -11.418 -12.279 1.00 98.38 106 PHE A N 1
ATOM 833 C CA . PHE A 1 106 ? 4.164 -11.794 -13.392 1.00 98.38 106 PHE A CA 1
ATOM 834 C C . PHE A 1 106 ? 5.318 -12.644 -12.860 1.00 98.38 106 PHE A C 1
ATOM 836 O O . PHE A 1 106 ? 5.986 -12.278 -11.890 1.00 98.38 106 PHE A O 1
ATOM 843 N N . LEU A 1 107 ? 5.555 -13.808 -13.463 1.00 98.00 107 LEU A N 1
ATOM 844 C CA . LEU A 1 107 ? 6.658 -14.682 -13.072 1.00 98.00 107 LEU A CA 1
ATOM 845 C C . LEU A 1 107 ? 8.008 -14.081 -13.488 1.00 98.00 107 LEU A C 1
ATOM 847 O O . LEU A 1 107 ? 8.111 -13.225 -14.363 1.00 98.00 107 LEU A O 1
ATOM 851 N N . SER A 1 108 ? 9.078 -14.523 -12.826 1.00 97.25 108 SER A N 1
ATOM 852 C CA . SER A 1 108 ? 10.449 -14.051 -13.086 1.00 97.25 108 SER A CA 1
ATOM 853 C C . SER A 1 108 ? 11.159 -14.855 -14.187 1.00 97.25 108 SER A C 1
ATOM 855 O O . SER A 1 108 ? 12.374 -15.063 -14.126 1.00 97.25 108 SER A O 1
ATOM 857 N N . ASP A 1 109 ? 10.395 -15.339 -15.163 1.00 98.00 109 ASP A N 1
ATOM 858 C CA . ASP A 1 109 ? 10.853 -16.102 -16.322 1.00 98.00 109 ASP A CA 1
ATOM 859 C C . ASP A 1 109 ? 11.084 -15.200 -17.548 1.00 98.00 109 ASP A C 1
ATOM 861 O O . ASP A 1 109 ? 10.934 -13.978 -17.495 1.00 98.00 109 ASP A O 1
ATOM 865 N N . GLU A 1 110 ? 11.524 -15.797 -18.658 1.00 97.88 110 GLU A N 1
ATOM 866 C CA . GLU A 1 110 ? 11.860 -15.048 -19.872 1.00 97.88 110 GLU A CA 1
ATOM 867 C C . GLU A 1 110 ? 10.644 -14.341 -20.467 1.00 97.88 110 GLU A C 1
ATOM 869 O O . GLU A 1 110 ? 10.748 -13.189 -20.875 1.00 97.88 110 GLU A O 1
ATOM 874 N N . SER A 1 111 ? 9.497 -15.017 -20.486 1.00 97.69 111 SER A N 1
ATOM 875 C CA . SER A 1 111 ? 8.241 -14.506 -21.031 1.00 97.69 111 SER A CA 1
ATOM 876 C C . SER A 1 111 ? 7.533 -13.511 -20.119 1.00 97.69 111 SER A C 1
ATOM 878 O O . SER A 1 111 ? 6.554 -12.916 -20.561 1.00 97.69 111 SER A O 1
ATOM 880 N N . ASN A 1 112 ? 8.004 -13.319 -18.880 1.00 98.12 112 ASN A N 1
ATOM 881 C CA . ASN A 1 112 ? 7.276 -12.599 -17.840 1.00 98.12 112 ASN A CA 1
ATOM 882 C C . ASN A 1 112 ? 5.840 -13.146 -17.752 1.00 98.12 112 ASN A C 1
ATOM 884 O O . ASN A 1 112 ? 4.875 -12.419 -17.967 1.00 98.12 112 ASN A O 1
ATOM 888 N N . THR A 1 113 ? 5.694 -14.456 -17.557 1.00 98.25 113 THR A N 1
ATOM 889 C CA . THR A 1 113 ? 4.402 -15.143 -17.656 1.00 98.25 113 THR A CA 1
ATOM 890 C C . THR A 1 113 ? 3.403 -14.530 -16.681 1.00 98.25 113 THR A C 1
ATOM 892 O O . THR A 1 113 ? 3.651 -14.485 -15.475 1.00 98.25 113 THR A O 1
ATOM 895 N N . HIS A 1 114 ? 2.281 -14.045 -17.213 1.00 98.12 114 HIS A N 1
ATOM 896 C CA . HIS A 1 114 ? 1.183 -13.501 -16.423 1.00 98.12 114 HIS A CA 1
ATOM 897 C C . HIS A 1 114 ? 0.376 -14.646 -15.818 1.00 98.12 114 HIS A C 1
ATOM 899 O O . HIS A 1 114 ? -0.077 -15.546 -16.527 1.00 98.12 114 HIS A O 1
ATOM 905 N N . VAL A 1 115 ? 0.230 -14.605 -14.501 1.00 98.12 115 VAL A N 1
ATOM 906 C CA . VAL A 1 115 ? -0.576 -15.534 -13.717 1.00 98.12 115 VAL A CA 1
ATOM 907 C C . VAL A 1 115 ? -1.498 -14.752 -12.795 1.00 98.12 115 VAL A C 1
ATOM 909 O O . VAL A 1 115 ? -1.240 -13.590 -12.464 1.00 98.12 115 VAL A O 1
ATOM 912 N N . GLN A 1 116 ? -2.588 -15.385 -12.386 1.00 97.88 116 GLN A N 1
ATOM 913 C CA . GLN A 1 116 ? -3.602 -14.755 -11.562 1.00 97.88 116 GLN A CA 1
ATOM 914 C C . GLN A 1 116 ? -3.974 -15.658 -10.393 1.00 97.88 116 GLN A C 1
ATOM 916 O O . GLN A 1 116 ? -4.218 -16.852 -10.556 1.00 97.88 116 GLN A O 1
ATOM 921 N N . THR A 1 117 ? -4.059 -15.049 -9.214 1.00 97.06 117 THR A N 1
ATOM 922 C CA . THR A 1 117 ? -4.689 -15.654 -8.042 1.00 97.06 117 THR A CA 1
ATOM 923 C C . THR A 1 117 ? -6.090 -15.070 -7.901 1.00 97.06 117 THR A C 1
ATOM 925 O O . THR A 1 117 ? -6.261 -13.850 -7.845 1.00 97.06 117 THR A O 1
ATOM 928 N N . VAL A 1 118 ? -7.103 -15.934 -7.866 1.00 97.38 118 VAL A N 1
ATOM 929 C CA . VAL A 1 118 ? -8.517 -15.555 -7.787 1.00 97.38 118 VAL A CA 1
ATOM 930 C C . VAL A 1 118 ? -9.060 -16.000 -6.444 1.00 97.38 118 VAL A C 1
ATOM 932 O O . VAL A 1 118 ? -8.981 -17.175 -6.093 1.00 97.38 118 VAL A O 1
ATOM 935 N N . MET A 1 119 ? -9.631 -15.066 -5.693 1.00 96.12 119 MET A N 1
ATOM 936 C CA . MET A 1 119 ? -10.160 -15.322 -4.360 1.00 96.12 119 MET A CA 1
ATOM 937 C C . MET A 1 119 ? -11.551 -14.721 -4.203 1.00 96.12 119 MET A C 1
ATOM 939 O O . MET A 1 119 ? -11.829 -13.633 -4.706 1.00 96.12 119 MET A O 1
ATOM 943 N N . LEU A 1 120 ? -12.420 -15.402 -3.462 1.00 95.81 1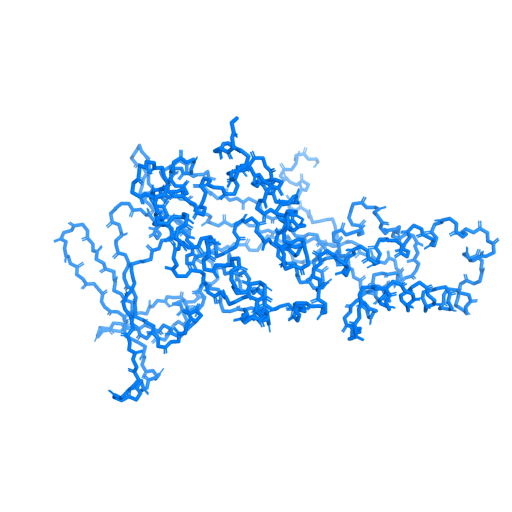20 LEU A N 1
ATOM 944 C CA . LEU A 1 120 ? -13.628 -14.795 -2.917 1.00 95.81 120 LEU A CA 1
ATOM 945 C C . LEU A 1 120 ? -13.302 -14.260 -1.523 1.00 95.81 120 LEU A C 1
ATOM 947 O O . LEU A 1 120 ? -13.081 -15.039 -0.600 1.00 95.81 120 LEU A O 1
ATOM 951 N N . LEU A 1 121 ? -13.254 -12.940 -1.375 1.00 95.06 121 LEU A N 1
ATOM 952 C CA . LEU A 1 121 ? -13.033 -12.274 -0.097 1.00 95.06 121 LEU A CA 1
ATOM 953 C C . LEU A 1 121 ? -14.375 -12.070 0.608 1.00 95.06 121 LEU A C 1
ATOM 955 O O . LEU A 1 121 ? -15.257 -11.394 0.074 1.00 95.06 121 LEU A O 1
ATOM 959 N N . LYS A 1 122 ? -14.509 -12.595 1.826 1.00 94.12 122 LYS A N 1
ATOM 960 C CA . LYS A 1 122 ? -15.706 -12.477 2.665 1.00 94.12 122 LYS A CA 1
ATOM 961 C C . LYS A 1 122 ? -15.757 -11.114 3.352 1.00 94.12 122 LYS A C 1
ATOM 963 O O . LYS A 1 122 ? -15.678 -11.011 4.572 1.00 94.12 122 LYS A O 1
ATOM 968 N N . VAL A 1 123 ? -15.819 -10.042 2.559 1.00 92.00 123 VAL A N 1
ATOM 969 C CA . VAL A 1 123 ? -15.846 -8.657 3.065 1.00 92.00 123 VAL A CA 1
ATOM 970 C C . VAL A 1 123 ? -17.051 -8.455 3.983 1.00 92.00 123 VAL A C 1
ATOM 972 O O . VAL A 1 123 ? -16.902 -7.914 5.077 1.00 92.00 123 VAL A O 1
ATOM 975 N N . GLY A 1 124 ? -18.217 -8.951 3.569 1.00 89.44 124 GLY A N 1
ATOM 976 C CA . GLY A 1 124 ? -19.432 -8.939 4.372 1.00 89.44 124 GLY A CA 1
ATOM 977 C C . GLY A 1 124 ? -19.950 -7.531 4.677 1.00 89.44 124 GLY A C 1
ATOM 978 O O . GLY A 1 124 ? -19.651 -6.560 3.973 1.00 89.44 124 GLY A O 1
ATOM 979 N N . SER A 1 125 ? -20.762 -7.428 5.725 1.00 88.44 125 SER A N 1
ATOM 980 C CA . SER A 1 125 ? -21.461 -6.203 6.131 1.00 88.44 125 SER A CA 1
ATOM 981 C C . SER A 1 125 ? -21.625 -6.157 7.651 1.00 88.44 125 SER A C 1
ATOM 983 O O . SER A 1 125 ? -21.662 -7.199 8.307 1.00 88.44 125 SER A O 1
ATOM 985 N N . GLY A 1 126 ? -21.772 -4.943 8.191 1.00 85.88 126 GLY A N 1
ATOM 986 C CA . GLY A 1 126 ? -22.186 -4.705 9.575 1.00 85.88 126 GLY A CA 1
ATOM 987 C C . GLY A 1 126 ? -23.671 -4.995 9.852 1.00 85.88 126 GLY A C 1
ATOM 988 O O . GLY A 1 126 ? -24.148 -4.642 10.920 1.00 85.88 126 GLY A O 1
ATOM 989 N N . GLY A 1 127 ? -24.397 -5.604 8.904 1.00 83.06 127 GLY A N 1
ATOM 990 C CA . GLY A 1 127 ? -25.817 -5.963 9.006 1.00 83.06 127 GLY A CA 1
ATOM 991 C C . GLY A 1 127 ? -26.744 -4.931 8.350 1.00 83.06 127 GLY A C 1
ATOM 992 O O . GLY A 1 127 ? -26.554 -3.727 8.504 1.00 83.06 127 GLY A O 1
ATOM 993 N N . TYR A 1 128 ? -27.759 -5.373 7.589 1.00 73.88 128 TYR A N 1
ATOM 994 C CA . TYR A 1 128 ? -28.739 -4.471 6.959 1.00 73.88 128 TYR A CA 1
ATOM 995 C C . TYR A 1 128 ? -30.077 -5.145 6.642 1.00 73.88 128 TYR A C 1
ATOM 997 O O . TYR A 1 128 ? -30.125 -6.239 6.095 1.00 73.88 128 TYR A O 1
ATOM 1005 N N . GLN A 1 129 ? -31.195 -4.461 6.923 1.00 67.50 129 GLN A N 1
ATOM 1006 C CA . GLN A 1 129 ? -32.552 -4.885 6.519 1.00 67.50 129 GLN A CA 1
ATOM 1007 C C . GLN A 1 129 ? -32.876 -6.374 6.781 1.00 67.50 129 GLN A C 1
ATOM 1009 O O . GLN A 1 129 ? -33.510 -7.038 5.962 1.00 67.50 129 GLN A O 1
ATOM 1014 N N . GLY A 1 130 ? -32.479 -6.892 7.946 1.00 66.75 130 GLY A N 1
ATOM 1015 C CA . GLY A 1 130 ? -32.766 -8.268 8.362 1.00 66.75 130 GLY A CA 1
ATOM 1016 C C . GLY A 1 130 ? -31.677 -9.292 8.033 1.00 66.75 130 GLY A C 1
ATOM 1017 O O . GLY A 1 130 ? -31.870 -10.461 8.356 1.00 66.75 130 GLY A O 1
ATOM 1018 N N . SER A 1 131 ? -30.548 -8.890 7.437 1.00 78.81 131 SER A N 1
ATOM 1019 C CA . SER A 1 131 ? -29.327 -9.703 7.439 1.00 78.81 131 SER A CA 1
ATOM 1020 C C . SER A 1 131 ? -28.502 -9.443 8.700 1.00 78.81 131 SER A C 1
ATOM 1022 O O . SER A 1 131 ? -28.328 -8.295 9.111 1.00 78.81 131 SER A O 1
ATOM 1024 N N . GLU A 1 132 ? -27.994 -10.517 9.304 1.00 86.88 132 GLU A N 1
ATOM 1025 C CA . GLU A 1 132 ? -27.030 -10.429 10.402 1.00 86.88 132 GLU A CA 1
ATOM 1026 C C . GLU A 1 132 ? -25.664 -9.957 9.884 1.00 86.88 132 GLU A C 1
ATOM 1028 O O . GLU A 1 132 ? -25.291 -10.205 8.725 1.00 86.88 132 GLU A O 1
ATOM 1033 N N . ALA A 1 133 ? -24.910 -9.282 10.751 1.00 89.69 133 ALA A N 1
ATOM 1034 C CA . ALA A 1 133 ? -23.521 -8.947 10.487 1.00 89.69 133 ALA A CA 1
ATOM 1035 C C . ALA A 1 133 ? -22.693 -10.214 10.214 1.00 89.69 133 ALA A C 1
ATOM 1037 O O . ALA A 1 133 ? -22.838 -11.229 10.894 1.00 89.69 133 ALA A O 1
ATOM 1038 N N . HIS A 1 134 ? -21.815 -10.166 9.214 1.00 90.06 134 HIS A N 1
ATOM 1039 C CA . HIS A 1 134 ? -21.005 -11.314 8.794 1.00 90.06 134 HIS A CA 1
ATOM 1040 C C . HIS A 1 134 ? -19.757 -10.866 8.029 1.00 90.06 134 HIS A C 1
ATOM 1042 O O . HIS A 1 134 ? -19.639 -9.706 7.627 1.00 90.06 134 HIS A O 1
ATOM 1048 N N . GLY A 1 135 ? -18.844 -11.812 7.792 1.00 91.69 135 GLY A N 1
ATOM 1049 C CA . GLY A 1 135 ? -17.577 -11.557 7.110 1.00 91.69 135 GLY A CA 1
ATOM 1050 C C . GLY A 1 135 ? -16.662 -10.628 7.909 1.00 91.69 135 GLY A C 1
ATOM 1051 O O . GLY A 1 135 ? -16.830 -10.438 9.112 1.00 91.69 135 GLY A O 1
ATOM 1052 N N . ILE A 1 136 ? -15.696 -10.019 7.230 1.00 93.62 136 ILE A N 1
ATOM 1053 C CA . ILE A 1 136 ? -14.694 -9.144 7.849 1.00 93.62 136 ILE A CA 1
ATOM 1054 C C . ILE A 1 136 ? -15.352 -7.906 8.481 1.00 93.62 136 ILE A C 1
ATOM 1056 O O . ILE A 1 136 ? -14.946 -7.483 9.559 1.00 93.62 136 ILE A O 1
ATOM 1060 N N . HIS A 1 137 ? -16.401 -7.339 7.881 1.00 92.62 137 HIS A N 1
ATOM 1061 C CA . HIS A 1 137 ? -17.093 -6.171 8.440 1.00 92.62 137 HIS A CA 1
ATOM 1062 C C . HIS A 1 137 ? -18.017 -6.468 9.625 1.00 92.62 137 HIS A C 1
ATOM 1064 O O . HIS A 1 137 ? -18.561 -5.532 10.209 1.00 92.62 137 HIS A O 1
ATOM 1070 N N . TRP A 1 138 ? -18.124 -7.724 10.061 1.00 92.88 138 TRP A N 1
ATOM 1071 C CA . TRP A 1 138 ? -18.746 -8.051 11.344 1.00 92.88 138 TRP A CA 1
ATOM 1072 C C . TRP A 1 138 ? -18.148 -7.234 12.507 1.00 92.88 138 TRP A C 1
ATOM 1074 O O . TRP A 1 138 ? -18.875 -6.821 13.409 1.00 92.88 138 TRP A O 1
ATOM 1084 N N . HIS A 1 139 ? -16.848 -6.919 12.439 1.00 92.75 139 HIS A N 1
ATOM 1085 C CA . HIS A 1 139 ? -16.117 -6.136 13.443 1.00 92.75 139 HIS A CA 1
ATOM 1086 C C . HIS A 1 139 ? -16.648 -4.714 13.663 1.00 92.75 139 HIS A C 1
ATOM 1088 O O . HIS A 1 139 ? -16.414 -4.140 14.722 1.00 92.75 139 HIS A O 1
ATOM 1094 N N . VAL A 1 140 ? -17.321 -4.133 12.667 1.00 89.81 140 VAL A N 1
ATOM 1095 C CA . VAL A 1 140 ? -17.820 -2.747 12.709 1.00 89.81 140 VAL A CA 1
ATOM 1096 C C . VAL A 1 140 ? -19.346 -2.674 12.798 1.00 89.81 140 VAL A C 1
ATOM 1098 O O . VAL A 1 140 ? -19.919 -1.600 12.630 1.00 89.81 140 VAL A O 1
ATOM 1101 N N . ALA A 1 141 ? -20.012 -3.803 13.046 1.00 89.56 141 ALA A N 1
ATOM 1102 C CA . ALA A 1 141 ? -21.449 -3.832 13.285 1.00 89.56 141 ALA A CA 1
ATOM 1103 C C . ALA A 1 141 ? -21.805 -3.092 14.584 1.00 89.56 141 ALA A C 1
ATOM 1105 O O . ALA A 1 141 ? -21.061 -3.154 15.562 1.00 89.56 141 ALA A O 1
ATOM 1106 N N . GLU A 1 142 ? -22.957 -2.420 14.625 1.00 84.12 142 GLU A N 1
ATOM 1107 C CA . GLU A 1 142 ? -23.379 -1.655 15.808 1.00 84.12 142 GLU A CA 1
ATOM 1108 C C . GLU A 1 142 ? -23.564 -2.561 17.039 1.00 84.12 142 GLU A C 1
ATOM 1110 O O . GLU A 1 142 ? -23.258 -2.162 18.165 1.00 84.12 142 GLU A O 1
ATOM 1115 N N . GLU A 1 143 ? -24.007 -3.800 16.817 1.00 85.75 143 GLU A N 1
ATOM 1116 C CA . GLU A 1 143 ? -24.166 -4.836 17.838 1.00 85.75 143 GLU A CA 1
ATOM 1117 C C . GLU A 1 143 ? -22.849 -5.385 18.411 1.00 85.75 143 GLU A C 1
ATOM 1119 O O . GLU A 1 143 ? -22.864 -5.976 19.496 1.00 85.75 143 GLU A O 1
ATOM 1124 N N . ASN A 1 144 ? -21.723 -5.197 17.718 1.00 89.56 144 ASN A N 1
ATOM 1125 C CA . ASN A 1 144 ? -20.433 -5.761 18.098 1.00 89.56 144 ASN A CA 1
ATOM 1126 C C . ASN A 1 144 ? -19.493 -4.653 18.545 1.00 89.56 144 ASN A C 1
ATOM 1128 O O . ASN A 1 144 ? -18.979 -3.877 17.744 1.00 89.56 144 ASN A O 1
ATOM 1132 N N . ARG A 1 145 ? -19.207 -4.602 19.846 1.00 94.44 145 ARG A N 1
ATOM 1133 C CA . ARG A 1 145 ? -18.228 -3.655 20.375 1.00 94.44 145 ARG A CA 1
ATOM 1134 C C . ARG A 1 145 ? -16.964 -4.378 20.801 1.00 94.44 145 ARG A C 1
ATOM 1136 O O . ARG A 1 145 ? -16.946 -5.052 21.832 1.00 94.44 145 ARG A O 1
ATOM 1143 N N . ILE A 1 146 ? -15.910 -4.203 20.011 1.00 96.69 146 ILE A N 1
ATOM 1144 C CA . ILE A 1 146 ? -14.608 -4.835 20.222 1.00 96.69 146 ILE A CA 1
ATOM 1145 C C . ILE A 1 146 ? -13.656 -3.813 20.833 1.00 96.69 146 ILE A C 1
ATOM 1147 O O . ILE A 1 146 ? -13.409 -2.748 20.270 1.00 96.69 146 ILE A O 1
ATOM 1151 N N . THR A 1 147 ? -13.101 -4.139 21.995 1.00 97.19 147 THR A N 1
ATOM 1152 C CA . THR A 1 147 ? -12.026 -3.359 22.615 1.00 97.19 147 THR A CA 1
ATOM 1153 C C . THR A 1 147 ? -10.814 -4.242 22.810 1.00 97.19 147 THR A C 1
ATOM 1155 O O . THR A 1 147 ? -10.967 -5.366 23.275 1.00 97.19 147 THR A O 1
ATOM 1158 N N . TYR A 1 148 ? -9.626 -3.737 22.512 1.00 96.31 148 TYR A N 1
ATOM 1159 C CA . TYR A 1 148 ? -8.386 -4.481 22.680 1.00 96.31 148 TYR A CA 1
ATOM 1160 C C . TYR A 1 148 ? -7.357 -3.677 23.471 1.00 96.31 148 TYR A C 1
ATOM 1162 O O . TYR A 1 148 ? -7.450 -2.446 23.586 1.00 96.31 148 TYR A O 1
ATOM 1170 N N . THR A 1 149 ? -6.385 -4.383 24.042 1.00 95.06 149 THR A N 1
ATOM 1171 C CA . THR A 1 149 ? -5.241 -3.778 24.720 1.00 95.06 149 THR A CA 1
ATOM 1172 C C . THR A 1 149 ? -3.967 -3.960 23.910 1.00 95.06 149 THR A C 1
ATOM 1174 O O . THR A 1 149 ? -3.761 -5.018 23.320 1.00 95.06 149 THR A O 1
ATOM 1177 N N . HIS A 1 150 ? -3.112 -2.937 23.885 1.00 92.31 150 HIS A N 1
ATOM 1178 C CA . HIS A 1 150 ? -1.816 -2.992 23.209 1.00 92.31 150 HIS A CA 1
ATOM 1179 C C . HIS A 1 150 ? -0.692 -2.386 24.053 1.00 92.31 150 HIS A C 1
ATOM 1181 O O . HIS A 1 150 ? -0.946 -1.546 24.926 1.00 92.31 150 HIS A O 1
ATOM 1187 N N . SER A 1 151 ? 0.538 -2.834 23.808 1.00 90.38 151 SER A N 1
ATOM 1188 C CA . SER A 1 151 ? 1.729 -2.506 24.610 1.00 90.38 151 SER A CA 1
ATOM 1189 C C . SER A 1 151 ? 2.813 -1.740 23.830 1.00 90.38 151 SER A C 1
ATOM 1191 O O . SER A 1 151 ? 3.802 -1.293 24.422 1.00 90.38 151 SER A O 1
ATOM 1193 N N . ASP A 1 152 ? 2.609 -1.548 22.527 1.00 89.44 152 ASP A N 1
ATOM 1194 C CA . ASP A 1 152 ? 3.479 -0.850 21.578 1.00 89.44 152 ASP A CA 1
ATOM 1195 C C . ASP A 1 152 ? 2.783 0.375 20.941 1.00 89.44 152 ASP A C 1
ATOM 1197 O O . ASP A 1 152 ? 1.582 0.603 21.129 1.00 89.44 152 ASP A O 1
ATOM 1201 N N . TRP A 1 153 ? 3.536 1.201 20.205 1.00 87.12 153 TRP A N 1
ATOM 1202 C CA . TRP A 1 153 ? 3.013 2.415 19.561 1.00 87.12 153 TRP A CA 1
ATOM 1203 C C . TRP A 1 153 ? 2.250 2.103 18.269 1.00 87.12 153 TRP A C 1
ATOM 1205 O O . TRP A 1 153 ? 1.243 2.747 17.960 1.00 87.12 153 TRP A O 1
ATOM 1215 N N . GLU A 1 154 ? 2.727 1.113 17.521 1.00 87.88 154 GLU A N 1
ATOM 1216 C CA . GLU A 1 154 ? 2.229 0.684 16.219 1.00 87.88 154 GLU A CA 1
ATOM 1217 C C . GLU A 1 154 ? 0.874 -0.036 16.315 1.00 87.88 154 GLU A C 1
ATOM 1219 O O . GLU A 1 154 ? 0.112 -0.040 15.343 1.00 87.88 154 GLU A O 1
ATOM 1224 N N . ARG A 1 155 ? 0.524 -0.525 17.514 1.00 91.12 155 ARG A N 1
ATOM 1225 C CA . ARG A 1 155 ? -0.657 -1.349 17.825 1.00 91.12 155 ARG A CA 1
ATOM 1226 C C . ARG A 1 155 ? -0.562 -2.736 17.190 1.00 91.12 155 ARG A C 1
ATOM 1228 O O . ARG A 1 155 ? -1.554 -3.260 16.678 1.00 91.12 155 ARG A O 1
ATOM 1235 N N . GLU A 1 156 ? 0.637 -3.292 17.180 1.00 89.00 156 GLU A N 1
ATOM 1236 C CA . GLU A 1 156 ? 0.948 -4.628 16.681 1.00 89.00 156 GLU A CA 1
ATOM 1237 C C . GLU A 1 156 ? 0.832 -5.683 17.787 1.00 89.00 156 GLU A C 1
ATOM 1239 O O . GLU A 1 156 ? 0.347 -6.785 17.536 1.00 89.00 156 GLU A O 1
ATOM 1244 N N . GLU A 1 157 ? 1.198 -5.338 19.023 1.00 90.50 157 GLU A N 1
ATOM 1245 C CA . GLU A 1 157 ? 1.208 -6.267 20.151 1.00 90.50 157 GLU A CA 1
ATOM 1246 C C . GLU A 1 157 ? -0.101 -6.196 20.931 1.00 90.50 157 GLU A C 1
ATOM 1248 O O . GLU A 1 157 ? -0.244 -5.446 21.902 1.00 90.50 157 GLU A O 1
ATOM 1253 N N . ILE A 1 158 ? -1.078 -6.985 20.481 1.00 92.88 158 ILE A N 1
ATOM 1254 C CA . ILE A 1 158 ? -2.383 -7.119 21.127 1.00 92.88 158 ILE A CA 1
ATOM 1255 C C . ILE A 1 158 ? -2.315 -8.219 22.190 1.00 92.88 158 ILE A C 1
ATOM 1257 O O . ILE A 1 158 ? -1.913 -9.343 21.909 1.00 92.88 158 ILE A O 1
ATOM 1261 N N . ASN A 1 159 ? -2.682 -7.868 23.426 1.00 92.00 159 ASN A N 1
ATOM 1262 C CA . ASN A 1 159 ? -2.548 -8.760 24.588 1.00 92.00 159 ASN A CA 1
ATOM 1263 C C . ASN A 1 159 ? -3.895 -9.304 25.078 1.00 92.00 159 ASN A C 1
ATOM 1265 O O . ASN A 1 159 ? -3.968 -10.372 25.683 1.00 92.00 159 ASN A O 1
ATOM 1269 N N . GLN A 1 160 ? -4.963 -8.537 24.869 1.00 94.81 160 GLN A N 1
ATOM 1270 C CA . GLN A 1 160 ? -6.315 -8.902 25.259 1.00 94.81 160 GLN A CA 1
ATOM 1271 C C . GLN A 1 160 ? -7.300 -8.329 24.251 1.00 94.81 160 GLN A C 1
ATOM 1273 O O . GLN A 1 160 ? -7.196 -7.161 23.865 1.00 94.81 160 GLN A O 1
ATOM 1278 N N . VAL A 1 161 ? -8.302 -9.126 23.898 1.00 97.44 161 VAL A N 1
ATOM 1279 C CA . VAL A 1 161 ? -9.445 -8.720 23.081 1.00 97.44 161 VAL A CA 1
ATOM 1280 C C . VAL A 1 161 ? -10.720 -8.967 23.878 1.00 97.44 161 VAL A C 1
ATOM 1282 O O . VAL A 1 161 ? -10.933 -10.034 24.445 1.00 97.44 161 VAL A O 1
ATOM 1285 N N . ILE A 1 162 ? -11.593 -7.967 23.938 1.00 97.69 162 ILE A N 1
ATOM 1286 C CA . ILE A 1 162 ? -12.879 -8.040 24.627 1.00 97.69 162 ILE A CA 1
ATOM 1287 C C . ILE A 1 162 ? -13.982 -7.768 23.613 1.00 97.69 162 ILE A C 1
ATOM 1289 O O . ILE A 1 162 ? -14.098 -6.655 23.093 1.00 97.69 162 ILE A O 1
ATOM 1293 N N . LEU A 1 163 ? -14.838 -8.762 23.401 1.00 97.19 163 LEU A N 1
ATOM 1294 C CA . LEU A 1 163 ? -16.090 -8.620 22.669 1.00 97.19 163 LEU A CA 1
ATOM 1295 C C . LEU A 1 163 ? -17.215 -8.302 23.655 1.00 97.19 163 LEU A C 1
ATOM 1297 O O . LEU A 1 163 ? -17.527 -9.109 24.530 1.00 97.19 163 LEU A O 1
ATOM 1301 N N . THR A 1 164 ? -17.848 -7.141 23.505 1.00 96.12 164 THR A N 1
ATOM 1302 C CA . THR A 1 164 ? -19.079 -6.788 24.224 1.00 96.12 164 THR A CA 1
ATOM 1303 C C . THR A 1 164 ? -20.279 -6.989 23.301 1.00 96.12 164 THR A C 1
ATOM 1305 O O . THR A 1 164 ? -20.373 -6.331 22.266 1.00 96.12 164 THR A O 1
ATOM 1308 N N . LYS A 1 165 ? -21.181 -7.894 23.692 1.00 90.12 165 LYS A N 1
ATOM 1309 C CA . LYS A 1 165 ? -22.427 -8.232 22.987 1.00 90.12 165 LYS A CA 1
ATOM 1310 C C . LYS A 1 165 ? -23.554 -7.226 23.304 1.00 90.12 165 LYS A C 1
ATOM 1312 O O . LYS A 1 165 ? -23.444 -6.495 24.294 1.00 90.12 165 LYS A O 1
ATOM 1317 N N . PRO A 1 166 ? -24.674 -7.220 22.549 1.00 88.50 166 PRO A N 1
ATOM 1318 C CA . PRO A 1 166 ? -25.790 -6.284 22.763 1.00 88.50 166 PRO A CA 1
ATOM 1319 C C . PRO A 1 166 ? -26.452 -6.360 24.142 1.00 88.50 166 PRO A C 1
ATOM 1321 O O . PRO A 1 166 ? -26.956 -5.362 24.651 1.00 88.50 166 PRO A O 1
ATOM 1324 N N . ASP A 1 167 ? -26.448 -7.539 24.763 1.00 92.44 167 ASP A N 1
ATOM 1325 C CA . ASP A 1 167 ? -26.964 -7.767 26.117 1.00 92.44 167 ASP A CA 1
ATOM 1326 C C . ASP A 1 167 ? -25.998 -7.286 27.222 1.00 92.44 167 ASP A C 1
ATOM 1328 O O . ASP A 1 167 ? -26.308 -7.381 28.409 1.00 92.44 167 ASP A O 1
ATOM 1332 N N . GLY A 1 168 ? -24.829 -6.759 26.840 1.00 92.31 168 GLY A N 1
ATOM 1333 C CA . GLY A 1 168 ? -23.758 -6.329 27.734 1.00 92.31 168 GLY A CA 1
ATOM 1334 C C . GLY A 1 168 ? -22.813 -7.452 28.164 1.00 92.31 168 GLY A C 1
ATOM 1335 O O . GLY A 1 168 ? -21.849 -7.178 28.887 1.00 92.31 168 GLY A O 1
ATOM 1336 N N . THR A 1 169 ? -23.046 -8.694 27.725 1.00 94.25 169 THR A N 1
ATOM 1337 C CA . THR A 1 169 ? -22.156 -9.823 27.998 1.00 94.25 169 THR A CA 1
ATOM 1338 C C . THR A 1 169 ? -20.789 -9.557 27.379 1.00 94.25 169 THR A C 1
ATOM 1340 O O . THR A 1 169 ? -20.679 -9.194 26.207 1.00 94.25 169 THR A O 1
ATOM 1343 N N . LYS A 1 170 ? -19.735 -9.757 28.173 1.00 96.19 170 LYS A N 1
ATOM 1344 C CA . LYS A 1 170 ? -18.347 -9.619 27.733 1.00 96.19 170 LYS A CA 1
ATOM 1345 C C . LYS A 1 170 ? -17.709 -10.987 27.580 1.00 96.19 170 LYS A C 1
ATOM 1347 O O . LYS A 1 170 ? -17.714 -11.769 28.527 1.00 96.19 170 LYS A O 1
ATOM 1352 N N . VAL A 1 171 ? -17.136 -11.235 26.413 1.00 96.75 171 VAL A N 1
ATOM 1353 C CA . VAL A 1 171 ? -16.251 -12.372 26.158 1.00 96.75 171 VAL A CA 1
ATOM 1354 C C . VAL A 1 171 ? -14.834 -11.821 26.101 1.00 96.75 171 VAL A C 1
ATOM 1356 O O . VAL A 1 171 ? -14.574 -10.884 25.346 1.00 96.75 171 VAL A O 1
ATOM 1359 N N . VAL A 1 172 ? -13.960 -12.339 26.958 1.00 97.06 172 VAL A N 1
ATOM 1360 C CA . VAL A 1 172 ? -12.573 -11.883 27.095 1.00 97.06 172 VAL A CA 1
ATOM 1361 C C . VAL A 1 172 ? -11.667 -12.973 26.555 1.00 97.06 172 VAL A C 1
ATOM 1363 O O . VAL A 1 172 ? -11.770 -14.113 27.004 1.00 97.06 172 VAL A O 1
ATOM 1366 N N . PHE A 1 173 ? -10.815 -12.599 25.611 1.00 97.06 173 PHE A N 1
ATOM 1367 C CA . PHE A 1 173 ? -9.772 -13.435 25.046 1.00 97.06 173 PHE A CA 1
ATOM 1368 C C . PHE A 1 173 ? -8.428 -12.862 25.482 1.00 97.06 173 PHE A C 1
ATOM 1370 O O . PHE A 1 173 ? -8.088 -11.732 25.118 1.00 97.06 173 PHE A O 1
ATOM 1377 N N . ASP A 1 174 ? -7.700 -13.619 26.289 1.00 94.12 174 ASP A N 1
ATOM 1378 C CA . ASP A 1 174 ? -6.370 -13.263 26.765 1.00 94.12 174 ASP A CA 1
ATOM 1379 C C . ASP A 1 174 ? -5.334 -14.032 25.949 1.00 94.12 174 ASP A C 1
ATOM 1381 O O . ASP A 1 174 ? -5.512 -15.218 25.668 1.00 94.12 174 ASP A O 1
ATOM 1385 N N . LYS A 1 175 ? -4.242 -13.369 25.573 1.00 90.69 175 LYS A N 1
ATOM 1386 C CA . LYS A 1 175 ? -3.130 -14.041 24.907 1.00 90.69 175 LYS A CA 1
ATOM 1387 C C . LYS A 1 175 ? -2.299 -14.802 25.941 1.00 90.69 175 LYS A C 1
ATOM 1389 O O . LYS A 1 175 ? -1.776 -14.203 26.883 1.00 90.69 175 LYS A O 1
ATOM 1394 N N . HIS A 1 176 ? -2.196 -16.124 25.803 1.00 70.12 176 HIS A N 1
ATOM 1395 C CA . HIS A 1 176 ? -1.568 -16.979 26.822 1.00 70.12 176 HIS A CA 1
ATOM 1396 C C . HIS A 1 176 ? -0.040 -16.838 26.927 1.00 70.12 176 HIS A C 1
ATOM 1398 O O . HIS A 1 176 ? 0.525 -17.134 27.985 1.00 70.12 176 HIS A O 1
ATOM 1404 N N . GLU A 1 177 ? 0.625 -16.324 25.891 1.00 56.34 177 GLU A N 1
ATOM 1405 C CA . GLU A 1 177 ? 2.060 -16.043 25.901 1.00 56.34 177 GLU A CA 1
ATOM 1406 C C . GLU A 1 177 ? 2.342 -14.566 25.618 1.00 56.34 177 GLU A C 1
ATOM 1408 O O . GLU A 1 177 ? 2.080 -14.038 24.542 1.00 56.34 177 GLU A O 1
ATOM 1413 N N . GLY A 1 178 ? 2.881 -13.895 26.634 1.00 52.94 178 GLY A N 1
ATOM 1414 C CA . GLY A 1 178 ? 3.141 -12.463 26.612 1.00 52.94 178 GLY A CA 1
ATOM 1415 C C . GLY A 1 178 ? 2.969 -11.896 28.008 1.00 52.94 178 GLY A C 1
ATOM 1416 O O . GLY A 1 178 ? 2.011 -11.183 28.286 1.00 52.94 178 GLY A O 1
ATOM 1417 N N . ASN A 1 179 ? 3.879 -12.232 28.929 1.00 50.00 179 ASN A N 1
ATOM 1418 C CA . ASN A 1 179 ? 3.986 -11.448 30.156 1.00 50.00 179 ASN A CA 1
ATOM 1419 C C . ASN A 1 179 ? 4.389 -10.034 29.734 1.00 50.00 179 ASN A C 1
ATOM 1421 O O . ASN A 1 179 ? 5.581 -9.754 29.616 1.00 50.00 179 ASN A O 1
ATOM 1425 N N . VAL A 1 180 ? 3.407 -9.156 29.517 1.00 55.97 180 VAL A N 1
ATOM 1426 C CA . VAL A 1 180 ? 3.631 -7.717 29.554 1.00 55.97 180 VAL A CA 1
ATOM 1427 C C . VAL A 1 180 ? 4.316 -7.477 30.898 1.00 55.97 180 VAL A C 1
ATOM 1429 O O . VAL A 1 180 ? 3.717 -7.778 31.940 1.00 55.97 180 VAL A O 1
ATOM 1432 N N . PRO A 1 181 ? 5.589 -7.040 30.921 1.00 60.19 181 PRO A N 1
ATOM 1433 C CA . PRO A 1 181 ? 6.261 -6.727 32.165 1.00 60.19 181 PRO A CA 1
ATOM 1434 C C . PRO A 1 181 ? 5.341 -5.811 32.979 1.00 60.19 181 PRO A C 1
ATOM 1436 O O . PRO A 1 181 ? 4.742 -4.910 32.393 1.00 60.19 181 PRO A O 1
ATOM 1439 N N . PRO A 1 182 ? 5.208 -5.988 34.305 1.00 61.44 182 PRO A N 1
ATOM 1440 C CA . PRO A 1 182 ? 4.265 -5.205 35.117 1.00 61.44 182 PRO A CA 1
ATOM 1441 C C . PRO A 1 182 ? 4.422 -3.678 34.983 1.00 61.44 182 PRO A C 1
ATOM 1443 O O . PRO A 1 182 ? 3.541 -2.914 35.364 1.00 61.44 182 PRO A O 1
ATOM 1446 N N . GLU A 1 183 ? 5.574 -3.246 34.477 1.00 66.25 183 GLU A N 1
ATOM 1447 C CA . GLU A 1 183 ? 5.998 -1.871 34.239 1.00 66.25 183 GLU A CA 1
ATOM 1448 C C . GLU A 1 183 ? 5.746 -1.348 32.812 1.00 66.25 183 GLU A C 1
ATOM 1450 O O . GLU A 1 183 ? 5.880 -0.145 32.583 1.00 66.25 183 GLU A O 1
ATOM 1455 N N . GLN A 1 184 ? 5.368 -2.201 31.855 1.00 72.31 184 GLN A N 1
ATOM 1456 C CA . GLN A 1 184 ? 5.070 -1.775 30.489 1.00 72.31 184 GLN A CA 1
ATOM 1457 C C . GLN A 1 184 ? 3.672 -1.152 30.421 1.00 72.31 184 GLN A C 1
ATOM 1459 O O . GLN A 1 184 ? 2.683 -1.685 30.927 1.00 72.31 184 GLN A O 1
ATOM 1464 N N . GLN A 1 185 ? 3.598 0.030 29.809 1.00 80.31 185 GLN A N 1
ATOM 1465 C CA . GLN A 1 185 ? 2.357 0.778 29.691 1.00 80.31 185 GLN A CA 1
ATOM 1466 C C . GLN A 1 185 ? 1.414 0.083 28.706 1.00 80.31 185 GLN A C 1
ATOM 1468 O O . GLN A 1 185 ? 1.739 -0.071 27.533 1.00 80.31 185 GLN A O 1
ATOM 1473 N N . VAL A 1 186 ? 0.232 -0.289 29.192 1.00 87.81 186 VAL A N 1
ATOM 1474 C CA . VAL A 1 186 ? -0.834 -0.882 28.383 1.00 87.81 186 VAL A CA 1
ATOM 1475 C C . VAL A 1 186 ? -1.869 0.183 28.056 1.00 87.81 186 VAL A C 1
ATOM 1477 O O . VAL A 1 186 ? -2.327 0.923 28.932 1.00 87.81 186 VAL A O 1
ATOM 1480 N N . TYR A 1 187 ? -2.254 0.247 26.790 1.00 91.38 187 TYR A N 1
ATOM 1481 C CA . TYR A 1 187 ? -3.288 1.139 26.291 1.00 91.38 187 TYR A CA 1
ATOM 1482 C C . TYR A 1 187 ? -4.519 0.333 25.902 1.00 91.38 187 TYR A C 1
ATOM 1484 O O . TYR A 1 187 ? -4.405 -0.788 25.418 1.00 91.38 187 TYR A O 1
ATOM 1492 N N . THR A 1 188 ? -5.702 0.909 26.099 1.00 93.81 188 THR A N 1
ATOM 1493 C CA . THR A 1 188 ? -6.969 0.313 25.663 1.00 93.81 188 THR A CA 1
ATOM 1494 C C . THR A 1 188 ? -7.545 1.127 24.520 1.00 93.81 188 THR A C 1
ATOM 1496 O O . THR A 1 188 ? -7.609 2.357 24.598 1.00 93.81 188 THR A O 1
ATOM 1499 N N . ARG A 1 189 ? -8.015 0.437 23.484 1.00 93.38 189 ARG A N 1
ATOM 1500 C CA . ARG A 1 189 ? -8.634 1.048 22.314 1.00 93.38 189 ARG A CA 1
ATOM 1501 C C . ARG A 1 189 ? -9.885 0.283 21.904 1.00 93.38 189 ARG A C 1
ATOM 1503 O O . ARG A 1 189 ? -9.935 -0.939 21.973 1.00 93.38 189 ARG A O 1
ATOM 1510 N N . GLU A 1 190 ? -10.902 1.027 21.495 1.00 94.12 190 GLU A N 1
ATOM 1511 C CA . GLU A 1 190 ? -12.042 0.472 20.771 1.00 94.12 190 GLU A CA 1
ATOM 1512 C C . GLU A 1 190 ? -11.664 0.344 19.297 1.00 94.12 190 GLU A C 1
ATOM 1514 O O . GLU A 1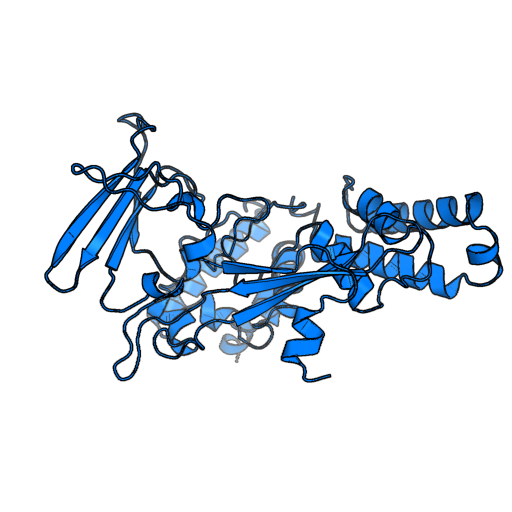 190 ? -11.144 1.303 18.721 1.00 94.12 190 GLU A O 1
ATOM 1519 N N . MET A 1 191 ? -11.870 -0.848 18.739 1.00 94.06 191 MET A N 1
ATOM 1520 C CA . MET A 1 191 ? -11.572 -1.143 17.345 1.00 94.06 191 MET A CA 1
ATOM 1521 C C . MET A 1 191 ? -12.478 -0.315 16.436 1.00 94.06 191 MET A C 1
ATOM 1523 O O . MET A 1 191 ? -13.681 -0.207 16.670 1.00 94.06 191 MET A O 1
ATOM 1527 N N . ASP A 1 192 ? -11.903 0.250 15.383 1.00 92.44 192 ASP A N 1
ATOM 1528 C CA . ASP A 1 192 ? -12.639 0.946 14.336 1.00 92.44 192 ASP A CA 1
ATOM 1529 C C . ASP A 1 192 ? -12.046 0.650 12.944 1.00 92.44 192 ASP A C 1
ATOM 1531 O O . ASP A 1 192 ? -11.151 -0.184 12.776 1.00 92.44 192 ASP A O 1
ATOM 1535 N N . CYS A 1 193 ? -12.540 1.344 11.914 1.00 92.12 193 CYS A N 1
ATOM 1536 C CA . CYS A 1 193 ? -12.117 1.118 10.535 1.00 92.12 193 CYS A CA 1
ATOM 1537 C C . CYS A 1 193 ? -10.599 1.244 10.318 1.00 92.12 193 CYS A C 1
ATOM 1539 O O . CYS A 1 193 ? -10.070 0.546 9.454 1.00 92.12 193 CYS A O 1
ATOM 1541 N N . ILE A 1 194 ? -9.886 2.118 11.047 1.00 92.06 194 ILE A N 1
ATOM 1542 C CA . ILE A 1 194 ? -8.451 2.360 10.805 1.00 92.06 194 ILE A CA 1
ATOM 1543 C C . ILE A 1 194 ? -7.558 1.274 11.403 1.00 92.06 194 ILE A C 1
ATOM 1545 O O . ILE A 1 194 ? -6.386 1.198 11.039 1.00 92.06 194 ILE A O 1
ATOM 1549 N N . ASP A 1 195 ? -8.096 0.409 12.261 1.00 92.50 195 ASP A N 1
ATOM 1550 C CA . ASP A 1 195 ? -7.332 -0.716 12.791 1.00 92.50 195 ASP A CA 1
ATOM 1551 C C . ASP A 1 195 ? -7.128 -1.805 11.720 1.00 92.50 195 ASP A C 1
ATOM 1553 O O . ASP A 1 195 ? -6.134 -2.522 11.780 1.00 92.50 195 ASP A O 1
ATOM 1557 N N . CYS A 1 196 ? -7.963 -1.850 10.671 1.00 91.62 196 CYS A N 1
ATOM 1558 C CA . CYS A 1 196 ? -7.747 -2.675 9.468 1.00 91.62 196 CYS A CA 1
ATOM 1559 C C . CYS A 1 196 ? -7.353 -1.830 8.240 1.00 91.62 196 CYS A C 1
ATOM 1561 O O . CYS A 1 196 ? -6.432 -2.160 7.492 1.00 91.62 196 CYS A O 1
ATOM 1563 N N . HIS A 1 197 ? -8.017 -0.692 8.025 1.00 92.19 197 HIS A N 1
ATOM 1564 C CA . HIS A 1 197 ? -7.757 0.245 6.928 1.00 92.19 197 HIS A CA 1
ATOM 1565 C C . HIS A 1 197 ? -6.791 1.355 7.357 1.00 92.19 197 HIS A C 1
ATOM 1567 O O . HIS A 1 197 ? -7.064 2.537 7.168 1.00 92.19 197 HIS A O 1
ATOM 1573 N N . ASN A 1 198 ? -5.640 0.976 7.912 1.00 90.25 198 ASN A N 1
ATOM 1574 C CA . ASN A 1 198 ? -4.672 1.890 8.529 1.00 90.25 198 ASN A CA 1
ATOM 1575 C C . ASN A 1 198 ? -4.076 2.947 7.582 1.00 90.25 198 ASN A C 1
ATOM 1577 O O . ASN A 1 198 ? -3.625 4.000 8.031 1.00 90.25 198 ASN A O 1
ATOM 1581 N N . ARG A 1 199 ? -4.090 2.692 6.267 1.00 90.31 199 ARG A N 1
ATOM 1582 C CA . ARG A 1 199 ? -3.683 3.648 5.222 1.00 90.31 199 ARG A CA 1
ATOM 1583 C C . ARG A 1 199 ? -4.642 3.597 4.026 1.00 90.31 199 ARG A C 1
ATOM 1585 O O . ARG A 1 199 ? -4.318 3.004 2.998 1.00 90.31 199 ARG A O 1
ATOM 1592 N N . PRO A 1 200 ? -5.834 4.211 4.122 1.00 90.00 200 PRO A N 1
ATOM 1593 C CA . PRO A 1 200 ? -6.871 4.088 3.094 1.00 90.00 200 PRO A CA 1
ATOM 1594 C C . PRO A 1 200 ? -6.600 4.964 1.859 1.00 90.00 200 PRO A C 1
ATOM 1596 O O . PRO A 1 200 ? -7.190 4.752 0.798 1.00 90.00 200 PRO A O 1
ATOM 1599 N N . THR A 1 201 ? -5.711 5.953 1.986 1.00 91.06 201 THR A N 1
ATOM 1600 C CA . THR A 1 201 ? -5.332 6.872 0.903 1.00 91.06 201 THR A CA 1
ATOM 1601 C C . THR A 1 201 ? -3.828 6.874 0.622 1.00 91.06 201 THR A C 1
ATOM 1603 O O . THR A 1 201 ? -3.418 6.871 -0.530 1.00 91.06 201 THR A O 1
ATOM 1606 N N . HIS A 1 202 ? -2.983 6.760 1.643 1.00 93.19 202 HIS A N 1
ATOM 1607 C CA . HIS A 1 202 ? -1.531 6.791 1.471 1.00 93.19 202 HIS A CA 1
ATOM 1608 C C . HIS A 1 202 ? -0.962 5.383 1.282 1.00 93.19 202 HIS A C 1
ATOM 1610 O O . HIS A 1 202 ? -0.297 4.848 2.170 1.00 93.19 202 HIS A O 1
ATOM 1616 N N . VAL A 1 203 ? -1.326 4.745 0.167 1.00 91.62 203 VAL A N 1
ATOM 1617 C CA . VAL A 1 203 ? -1.033 3.330 -0.097 1.00 91.62 203 VAL A CA 1
ATOM 1618 C C . VAL A 1 203 ? 0.377 3.173 -0.663 1.00 91.62 203 VAL A C 1
ATOM 1620 O O . VAL A 1 203 ? 0.636 3.584 -1.791 1.00 91.62 203 VAL A O 1
ATOM 1623 N N . TYR A 1 204 ? 1.254 2.532 0.109 1.00 92.88 204 TYR A N 1
ATOM 1624 C CA . TYR A 1 204 ? 2.578 2.086 -0.328 1.00 92.88 204 TYR A CA 1
ATOM 1625 C C . TYR A 1 204 ? 2.502 0.609 -0.699 1.00 92.88 204 TYR A C 1
ATOM 1627 O O . TYR A 1 204 ? 1.900 -0.188 0.025 1.00 92.88 204 TYR A O 1
ATOM 1635 N N . LYS A 1 205 ? 3.073 0.250 -1.844 1.00 93.38 205 LYS A N 1
ATOM 1636 C CA . LYS A 1 205 ? 3.037 -1.115 -2.367 1.00 93.38 205 LYS A CA 1
ATOM 1637 C C . LYS A 1 205 ? 4.267 -1.906 -1.951 1.00 93.38 205 LYS A C 1
ATOM 1639 O O . LYS A 1 205 ? 5.321 -1.335 -1.674 1.00 93.38 205 LYS A O 1
ATOM 1644 N N . THR A 1 206 ? 4.129 -3.228 -1.964 1.00 94.44 206 THR A N 1
ATOM 1645 C CA . THR A 1 206 ? 5.282 -4.134 -1.951 1.00 94.44 206 THR A CA 1
ATOM 1646 C C . THR A 1 206 ? 6.067 -3.986 -3.263 1.00 94.44 206 THR A C 1
ATOM 1648 O O . THR A 1 206 ? 5.491 -3.545 -4.268 1.00 94.44 206 THR A O 1
ATOM 1651 N N . PRO A 1 207 ? 7.369 -4.324 -3.299 1.00 96.12 207 PRO A N 1
ATOM 1652 C CA . PRO A 1 207 ? 8.137 -4.260 -4.540 1.00 96.12 207 PRO A CA 1
ATOM 1653 C C . PRO A 1 207 ? 7.552 -5.167 -5.634 1.00 96.12 207 PRO A C 1
ATOM 1655 O O . PRO A 1 207 ? 7.582 -4.800 -6.809 1.00 96.12 207 PRO A O 1
ATOM 1658 N N . GLU A 1 208 ? 6.967 -6.309 -5.262 1.00 95.62 208 GLU A N 1
ATOM 1659 C CA . GLU A 1 208 ? 6.254 -7.205 -6.172 1.00 95.62 208 GLU A CA 1
ATOM 1660 C C . GLU A 1 208 ? 5.021 -6.531 -6.778 1.00 95.62 208 GLU A C 1
ATOM 1662 O O . GLU A 1 208 ? 4.913 -6.442 -7.999 1.00 95.62 208 GLU A O 1
ATOM 1667 N N . ASP A 1 209 ? 4.122 -5.991 -5.951 1.00 95.31 209 ASP A N 1
ATOM 1668 C CA . ASP A 1 209 ? 2.891 -5.368 -6.455 1.00 95.31 209 ASP A CA 1
ATOM 1669 C C . ASP A 1 209 ? 3.199 -4.092 -7.266 1.00 95.31 209 ASP A C 1
ATOM 1671 O O . ASP A 1 209 ? 2.470 -3.743 -8.197 1.00 95.31 209 ASP A O 1
ATOM 1675 N N . ALA A 1 210 ? 4.280 -3.379 -6.925 1.00 96.94 210 ALA A N 1
ATOM 1676 C CA . ALA A 1 210 ? 4.722 -2.193 -7.650 1.00 96.94 210 ALA A CA 1
ATOM 1677 C C . ALA A 1 210 ? 5.229 -2.533 -9.058 1.00 96.94 210 ALA A C 1
ATOM 1679 O O . ALA A 1 210 ? 4.858 -1.843 -10.007 1.00 96.94 210 ALA A O 1
ATOM 1680 N N . ILE A 1 211 ? 6.063 -3.570 -9.219 1.00 98.31 211 ILE A N 1
ATOM 1681 C CA . ILE A 1 211 ? 6.576 -3.956 -10.542 1.00 98.31 211 ILE A CA 1
ATOM 1682 C C . ILE A 1 211 ? 5.490 -4.628 -11.392 1.00 98.31 211 ILE A C 1
ATOM 1684 O O . ILE A 1 211 ? 5.351 -4.297 -12.573 1.00 98.31 211 ILE A O 1
ATOM 1688 N N . ASP A 1 212 ? 4.682 -5.500 -10.784 1.00 98.38 212 ASP A N 1
ATOM 1689 C CA . ASP A 1 212 ? 3.636 -6.255 -11.474 1.00 98.38 212 ASP A CA 1
ATOM 1690 C C . ASP A 1 212 ? 2.511 -5.318 -11.959 1.00 98.38 212 ASP A C 1
ATOM 1692 O O . ASP A 1 212 ? 2.040 -5.469 -13.086 1.00 98.38 212 ASP A O 1
ATOM 1696 N N . GLU A 1 213 ? 2.166 -4.254 -11.216 1.00 97.75 213 GLU A N 1
ATOM 1697 C CA . GLU A 1 213 ? 1.251 -3.217 -11.720 1.00 97.75 213 GLU A CA 1
ATOM 1698 C C . GLU A 1 213 ? 1.807 -2.519 -12.968 1.00 97.75 213 GLU A C 1
ATOM 1700 O O . GLU A 1 213 ? 1.067 -2.264 -13.921 1.00 97.75 213 GLU A O 1
ATOM 1705 N N . LYS A 1 214 ? 3.099 -2.170 -12.992 1.00 98.56 214 LYS A N 1
ATOM 1706 C CA . LYS A 1 214 ? 3.663 -1.469 -14.155 1.00 98.56 214 LYS A CA 1
ATOM 1707 C C . LYS A 1 214 ? 3.690 -2.359 -15.395 1.00 98.56 214 LYS A C 1
ATOM 1709 O O . LYS A 1 214 ? 3.534 -1.828 -16.496 1.00 98.56 214 LYS A O 1
ATOM 1714 N N . LEU A 1 215 ? 3.853 -3.671 -15.228 1.00 98.69 215 LEU A N 1
ATOM 1715 C CA . LEU A 1 215 ? 3.709 -4.653 -16.306 1.00 98.69 215 LEU A CA 1
ATOM 1716 C C . LEU A 1 215 ? 2.253 -4.743 -16.770 1.00 98.69 215 LEU A C 1
ATOM 1718 O O . LEU A 1 215 ? 1.985 -4.596 -17.961 1.00 98.69 215 LEU A O 1
ATOM 1722 N N . LEU A 1 216 ? 1.313 -4.876 -15.830 1.00 98.19 216 LEU A N 1
ATOM 1723 C CA . LEU A 1 216 ? -0.120 -4.977 -16.114 1.00 98.19 216 LEU A CA 1
ATOM 1724 C C . LEU A 1 216 ? -0.658 -3.756 -16.875 1.00 98.19 216 LEU A C 1
ATOM 1726 O O . LEU A 1 216 ? -1.395 -3.894 -17.846 1.00 98.19 216 LEU A O 1
ATOM 1730 N N . LEU A 1 217 ? -0.256 -2.548 -16.470 1.00 97.31 217 LEU A N 1
ATOM 1731 C CA . LEU A 1 217 ? -0.650 -1.294 -17.123 1.00 97.31 217 LEU A CA 1
ATOM 1732 C C . LEU A 1 217 ? 0.095 -1.040 -18.447 1.00 97.31 217 LEU A C 1
ATOM 1734 O O . LEU A 1 217 ? -0.102 -0.001 -19.082 1.00 97.31 217 LEU A O 1
ATOM 1738 N N . GLY A 1 218 ? 1.003 -1.936 -18.847 1.00 98.06 218 GLY A N 1
ATOM 1739 C CA . GLY A 1 218 ? 1.838 -1.786 -20.034 1.00 98.06 218 GLY A CA 1
ATOM 1740 C C . GLY A 1 218 ? 2.819 -0.613 -19.953 1.00 98.06 218 GLY A C 1
ATOM 1741 O O . GLY A 1 218 ? 3.326 -0.173 -20.988 1.00 98.06 218 GLY A O 1
ATOM 1742 N N . ALA A 1 219 ? 3.083 -0.077 -18.757 1.00 98.31 219 ALA A N 1
ATOM 1743 C CA . ALA A 1 219 ? 4.128 0.921 -18.526 1.00 98.31 219 ALA A CA 1
ATOM 1744 C C . ALA A 1 219 ? 5.521 0.289 -18.661 1.00 98.31 219 ALA A C 1
ATOM 1746 O O . ALA A 1 219 ? 6.437 0.927 -19.177 1.00 98.31 219 ALA A O 1
ATOM 1747 N N . ILE A 1 220 ? 5.650 -0.982 -18.278 1.00 98.69 220 ILE A N 1
ATOM 1748 C CA . ILE A 1 220 ? 6.775 -1.852 -18.612 1.00 98.69 220 ILE A CA 1
ATOM 1749 C C . ILE A 1 220 ? 6.298 -2.835 -19.696 1.00 98.69 220 ILE A C 1
ATOM 1751 O O . ILE A 1 220 ? 5.383 -3.610 -19.433 1.00 98.69 220 ILE A O 1
ATOM 1755 N N . PRO A 1 221 ? 6.875 -2.810 -20.911 1.00 98.00 221 PRO A N 1
ATOM 1756 C CA . PRO A 1 221 ? 6.565 -3.777 -21.968 1.00 98.00 221 PRO A CA 1
ATOM 1757 C C . PRO A 1 221 ? 6.969 -5.201 -21.561 1.00 98.00 221 PRO A C 1
ATOM 1759 O O . PRO A 1 221 ? 8.137 -5.432 -21.240 1.00 98.00 221 PRO A O 1
ATOM 1762 N N . THR A 1 222 ? 6.029 -6.148 -21.581 1.00 97.50 222 THR A N 1
ATOM 1763 C CA . THR A 1 222 ? 6.245 -7.555 -21.184 1.00 97.50 222 THR A CA 1
ATOM 1764 C C . THR A 1 222 ? 7.014 -8.359 -22.235 1.00 97.50 222 THR A C 1
ATOM 1766 O O . THR A 1 222 ? 7.532 -9.432 -21.941 1.00 97.50 222 THR A O 1
ATOM 1769 N N . GLU A 1 223 ? 7.158 -7.827 -23.451 1.00 96.44 223 GLU A N 1
ATOM 1770 C CA . GLU A 1 223 ? 7.898 -8.437 -24.560 1.00 96.44 223 GLU A CA 1
ATOM 1771 C C . GLU A 1 223 ? 9.419 -8.419 -24.339 1.00 96.44 223 GLU A C 1
ATOM 1773 O O . GLU A 1 223 ? 10.177 -9.075 -25.058 1.00 96.44 223 GLU A O 1
ATOM 1778 N N . LEU A 1 224 ? 9.892 -7.640 -23.362 1.00 97.75 224 LEU A N 1
ATOM 1779 C CA . LEU A 1 224 ? 11.291 -7.615 -22.974 1.00 97.75 224 LEU A CA 1
ATOM 1780 C C . LEU A 1 224 ? 11.612 -8.801 -22.065 1.00 97.75 224 LEU A C 1
ATOM 1782 O O . LEU A 1 224 ? 11.200 -8.857 -20.907 1.00 97.75 224 LEU A O 1
ATOM 1786 N N . ALA A 1 225 ? 12.426 -9.714 -22.588 1.00 97.88 225 ALA A N 1
ATOM 1787 C CA . ALA A 1 225 ? 12.867 -10.903 -21.875 1.00 97.88 225 ALA A CA 1
ATOM 1788 C C . ALA A 1 225 ? 13.384 -10.586 -20.458 1.00 97.88 225 ALA A C 1
ATOM 1790 O O . ALA A 1 225 ? 14.280 -9.746 -20.307 1.00 97.88 225 ALA A O 1
ATOM 1791 N N . TYR A 1 226 ? 12.835 -11.263 -19.441 1.00 98.50 226 TYR A N 1
ATOM 1792 C CA . TYR A 1 226 ? 13.180 -11.128 -18.013 1.00 98.50 226 TYR A CA 1
ATOM 1793 C C . TYR A 1 226 ? 13.037 -9.718 -17.402 1.00 98.50 226 TYR A C 1
ATOM 1795 O O . TYR A 1 226 ? 13.613 -9.452 -16.339 1.00 98.50 226 TYR A O 1
ATOM 1803 N N . ILE A 1 227 ? 12.300 -8.793 -18.027 1.00 98.62 227 ILE A N 1
ATOM 1804 C CA . ILE A 1 227 ? 12.193 -7.416 -17.524 1.00 98.62 227 ILE A CA 1
ATOM 1805 C C . ILE A 1 227 ? 11.603 -7.352 -16.112 1.00 98.62 227 ILE A C 1
ATOM 1807 O O . ILE A 1 227 ? 12.059 -6.541 -15.308 1.00 98.62 227 ILE A O 1
ATOM 1811 N N . ARG A 1 228 ? 10.659 -8.242 -15.771 1.00 98.50 228 ARG A N 1
ATOM 1812 C CA . ARG A 1 228 ? 10.081 -8.332 -14.425 1.00 98.50 228 ARG A CA 1
ATOM 1813 C C . ARG A 1 228 ? 11.146 -8.666 -13.392 1.00 98.50 228 ARG A C 1
ATOM 1815 O O . ARG A 1 228 ? 11.258 -7.989 -12.375 1.00 98.50 228 ARG A O 1
ATOM 1822 N N . LYS A 1 229 ? 11.956 -9.690 -13.676 1.00 98.69 229 LYS A N 1
ATOM 1823 C CA . LYS A 1 229 ? 13.032 -10.160 -12.797 1.00 98.69 229 LYS A CA 1
ATOM 1824 C C . LYS A 1 229 ? 14.082 -9.075 -12.565 1.00 98.69 229 LYS A C 1
ATOM 1826 O O . LYS A 1 229 ? 14.370 -8.738 -11.423 1.00 98.69 229 LYS A O 1
ATOM 1831 N N . ILE A 1 230 ? 14.643 -8.523 -13.642 1.00 98.50 230 ILE A N 1
ATOM 1832 C CA . ILE A 1 230 ? 15.718 -7.524 -13.542 1.00 98.50 230 ILE A CA 1
ATOM 1833 C C . ILE A 1 230 ? 15.185 -6.204 -12.977 1.00 98.50 230 ILE A C 1
ATOM 1835 O O . ILE A 1 230 ? 15.863 -5.557 -12.184 1.00 98.50 230 ILE A O 1
ATOM 1839 N N . GLY A 1 231 ? 13.961 -5.816 -13.346 1.00 98.62 231 GLY A N 1
ATOM 1840 C CA . GLY A 1 231 ? 13.275 -4.666 -12.768 1.00 98.62 231 GLY A CA 1
ATOM 1841 C C . GLY A 1 231 ? 13.134 -4.805 -11.255 1.00 98.62 231 GLY A C 1
ATOM 1842 O O . GLY A 1 231 ? 13.577 -3.916 -10.533 1.00 98.62 231 GLY A O 1
ATOM 1843 N N . TYR A 1 232 ? 12.616 -5.944 -10.783 1.00 98.69 232 TYR A N 1
ATOM 1844 C CA . TYR A 1 232 ? 12.522 -6.267 -9.358 1.00 98.69 232 TYR A CA 1
ATOM 1845 C C . TYR A 1 232 ? 13.890 -6.177 -8.657 1.00 98.69 232 TYR A C 1
ATOM 1847 O O . TYR A 1 232 ? 14.037 -5.424 -7.699 1.00 98.69 232 TYR A O 1
ATOM 1855 N N . GLU A 1 233 ? 14.919 -6.851 -9.186 1.00 98.56 233 GLU A N 1
ATOM 1856 C CA . GLU A 1 233 ? 16.281 -6.841 -8.621 1.00 98.56 233 GLU A CA 1
ATOM 1857 C C . GLU A 1 233 ? 16.902 -5.441 -8.505 1.00 98.56 233 GLU A C 1
ATOM 1859 O O . GLU A 1 233 ? 17.800 -5.236 -7.688 1.00 98.56 233 GLU A O 1
ATOM 1864 N N . LEU A 1 234 ? 16.497 -4.495 -9.357 1.00 98.69 234 LEU A N 1
ATOM 1865 C CA . LEU A 1 234 ? 16.987 -3.120 -9.323 1.00 98.69 234 LEU A CA 1
ATOM 1866 C C . LEU A 1 234 ? 16.200 -2.266 -8.330 1.00 98.69 234 LEU A C 1
ATOM 1868 O O . LEU A 1 234 ? 16.808 -1.544 -7.547 1.00 98.69 234 LEU A O 1
ATOM 1872 N N . ILE A 1 235 ? 14.868 -2.360 -8.316 1.00 98.50 235 ILE A N 1
ATOM 1873 C CA . ILE A 1 235 ? 14.050 -1.539 -7.412 1.00 98.50 235 ILE A CA 1
ATOM 1874 C C . ILE A 1 235 ? 14.193 -1.951 -5.940 1.00 98.50 235 ILE A C 1
ATOM 1876 O O . ILE A 1 235 ? 13.910 -1.144 -5.062 1.00 98.50 235 ILE A O 1
ATOM 1880 N N . THR A 1 236 ? 14.648 -3.170 -5.641 1.00 98.06 236 THR A N 1
ATOM 1881 C CA . THR A 1 236 ? 14.884 -3.629 -4.260 1.00 98.06 236 THR A CA 1
ATOM 1882 C C . THR A 1 236 ? 16.272 -3.282 -3.718 1.00 98.06 236 THR A C 1
ATOM 1884 O O . THR A 1 236 ? 16.644 -3.768 -2.653 1.00 98.06 236 THR A O 1
ATOM 1887 N N . ARG A 1 237 ? 17.074 -2.494 -4.443 1.00 97.62 237 ARG A N 1
ATOM 1888 C CA . ARG A 1 237 ? 18.389 -2.042 -3.967 1.00 97.62 237 ARG A CA 1
ATOM 1889 C C . ARG A 1 237 ? 18.281 -0.745 -3.185 1.00 97.62 237 ARG A C 1
ATOM 1891 O O . ARG A 1 237 ? 17.367 0.050 -3.393 1.00 97.62 237 ARG A O 1
ATOM 1898 N N . ASP A 1 238 ? 19.293 -0.508 -2.362 1.00 96.31 238 ASP A N 1
ATOM 1899 C CA . ASP A 1 238 ? 19.443 0.748 -1.645 1.00 96.31 238 ASP A CA 1
ATOM 1900 C C . ASP A 1 238 ? 20.031 1.831 -2.556 1.00 96.31 238 ASP A C 1
ATOM 1902 O O . ASP A 1 238 ? 21.075 1.648 -3.195 1.00 96.31 238 ASP A O 1
ATOM 1906 N N . TYR A 1 239 ? 19.362 2.981 -2.583 1.00 97.69 239 TYR A N 1
ATOM 1907 C CA . TYR A 1 239 ? 19.813 4.194 -3.257 1.00 97.69 239 TYR A CA 1
ATOM 1908 C C . TYR A 1 239 ? 19.748 5.372 -2.283 1.00 97.69 239 TYR A C 1
ATOM 1910 O O . TYR A 1 239 ? 18.778 5.515 -1.539 1.00 97.69 239 TYR A O 1
ATOM 1918 N N . GLU A 1 240 ? 20.741 6.259 -2.316 1.00 97.25 240 GLU A N 1
ATOM 1919 C CA . GLU A 1 240 ? 20.809 7.434 -1.439 1.00 97.25 240 GLU A CA 1
ATOM 1920 C C . GLU A 1 240 ? 19.782 8.505 -1.833 1.00 97.25 240 GLU A C 1
ATOM 1922 O O . GLU A 1 240 ? 19.392 9.344 -1.021 1.00 97.25 240 GLU A O 1
ATOM 1927 N N . SER A 1 241 ? 19.334 8.501 -3.093 1.00 97.81 241 SER A N 1
ATOM 1928 C CA . SER A 1 241 ? 18.347 9.450 -3.607 1.00 97.81 241 SER A CA 1
ATOM 1929 C C . SER A 1 241 ? 17.564 8.902 -4.798 1.00 97.81 241 SER A C 1
ATOM 1931 O O . SER A 1 241 ? 17.977 7.960 -5.474 1.00 97.81 241 SER A O 1
ATOM 1933 N N . HIS A 1 242 ? 16.444 9.556 -5.108 1.00 97.38 242 HIS A N 1
ATOM 1934 C CA . HIS A 1 242 ? 15.688 9.316 -6.339 1.00 97.38 242 HIS A CA 1
ATOM 1935 C C . HIS A 1 242 ? 16.516 9.518 -7.607 1.00 97.38 242 HIS A C 1
ATOM 1937 O O . HIS A 1 242 ? 16.379 8.747 -8.552 1.00 97.38 242 HIS A O 1
ATOM 1943 N N . GLU A 1 243 ? 17.379 10.534 -7.642 1.00 98.25 243 GLU A N 1
ATOM 1944 C CA . GLU A 1 243 ? 18.220 10.806 -8.812 1.00 98.25 243 GLU A CA 1
ATOM 1945 C C . GLU A 1 243 ? 19.267 9.711 -9.018 1.00 98.25 243 GLU A C 1
ATOM 1947 O O . GLU A 1 243 ? 19.508 9.276 -10.146 1.00 98.25 243 GLU A O 1
ATOM 1952 N N . GLU A 1 244 ? 19.847 9.199 -7.933 1.00 98.50 244 GLU A N 1
ATOM 1953 C CA . GLU A 1 244 ? 20.736 8.045 -8.012 1.00 98.50 244 GLU A CA 1
ATOM 1954 C C . GLU A 1 244 ? 19.993 6.796 -8.501 1.00 98.50 244 GLU A C 1
ATOM 1956 O O . GLU A 1 244 ? 20.465 6.145 -9.436 1.00 98.50 244 GLU A O 1
ATOM 1961 N N . ALA A 1 245 ? 18.818 6.502 -7.930 1.00 98.50 245 ALA A N 1
ATOM 1962 C CA . ALA A 1 245 ? 17.982 5.377 -8.342 1.00 98.50 245 ALA A CA 1
ATOM 1963 C C . ALA A 1 245 ? 17.658 5.448 -9.840 1.00 98.50 245 ALA A C 1
ATOM 1965 O O . ALA A 1 245 ? 17.925 4.500 -10.579 1.00 98.50 245 ALA A O 1
ATOM 1966 N N . LYS A 1 246 ? 17.186 6.605 -10.329 1.00 98.62 246 LYS A N 1
ATOM 1967 C CA . LYS A 1 246 ? 16.919 6.833 -11.759 1.00 98.62 246 LYS A CA 1
ATOM 1968 C C . LYS A 1 246 ? 18.141 6.512 -12.615 1.00 98.62 246 LYS A 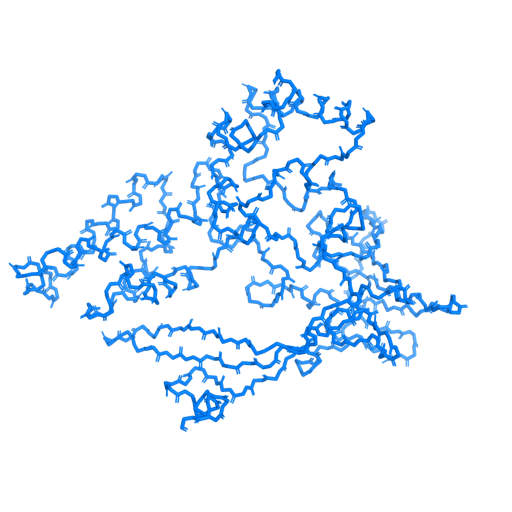C 1
ATOM 1970 O O . LYS A 1 246 ? 18.040 5.731 -13.566 1.00 98.62 246 LYS A O 1
ATOM 1975 N N . ASN A 1 247 ? 19.291 7.090 -12.277 1.00 98.62 247 ASN A N 1
ATOM 1976 C CA . ASN A 1 247 ? 20.511 6.949 -13.065 1.00 98.62 247 ASN A CA 1
ATOM 1977 C C . ASN A 1 247 ? 21.040 5.510 -13.074 1.00 98.62 247 ASN A C 1
ATOM 1979 O O . ASN A 1 247 ? 21.388 4.998 -14.144 1.00 98.62 247 ASN A O 1
ATOM 1983 N N . LYS A 1 248 ? 21.077 4.841 -11.914 1.00 98.69 248 LYS A N 1
ATOM 1984 C CA . LYS A 1 248 ? 21.550 3.456 -11.794 1.00 98.69 248 LYS A CA 1
ATOM 1985 C C . LYS A 1 248 ? 20.606 2.473 -12.482 1.00 98.69 248 LYS A C 1
ATOM 1987 O O . LYS A 1 248 ? 21.075 1.713 -13.325 1.00 98.69 248 LYS A O 1
ATOM 1992 N N . ILE A 1 249 ? 19.293 2.556 -12.239 1.00 98.75 249 ILE A N 1
ATOM 1993 C CA . ILE A 1 249 ? 18.286 1.707 -12.905 1.00 98.75 249 ILE A CA 1
ATOM 1994 C C . ILE A 1 249 ? 18.424 1.807 -14.430 1.00 98.75 249 ILE A C 1
ATOM 1996 O O . ILE A 1 249 ? 18.531 0.793 -15.119 1.00 98.75 249 ILE A O 1
ATOM 2000 N N . ALA A 1 250 ? 18.488 3.029 -14.967 1.00 98.75 250 ALA A N 1
ATOM 2001 C CA . ALA A 1 250 ? 18.599 3.240 -16.407 1.00 98.75 250 ALA A CA 1
ATOM 2002 C C . ALA A 1 250 ? 19.923 2.715 -16.979 1.00 98.75 250 ALA A C 1
ATOM 2004 O O . ALA A 1 250 ? 19.949 2.099 -18.045 1.00 98.75 250 ALA A O 1
ATOM 2005 N N . THR A 1 251 ? 21.037 2.965 -16.290 1.00 98.44 251 THR A N 1
ATOM 2006 C CA . THR A 1 251 ? 22.367 2.540 -16.747 1.00 98.44 251 THR A CA 1
ATOM 2007 C C . THR A 1 251 ? 22.487 1.020 -16.755 1.00 98.44 251 THR A C 1
ATOM 2009 O O . THR A 1 251 ? 22.948 0.444 -17.743 1.00 98.44 251 THR A O 1
ATOM 2012 N N . GLU A 1 252 ? 22.036 0.366 -15.689 1.00 98.50 252 GLU A N 1
ATOM 2013 C CA . GLU A 1 252 ? 22.152 -1.078 -15.523 1.00 98.50 252 GLU A CA 1
ATOM 2014 C C . GLU A 1 252 ? 21.204 -1.851 -16.440 1.00 98.50 252 GLU A C 1
ATOM 2016 O O . GLU A 1 252 ? 21.649 -2.804 -17.080 1.00 98.50 252 GLU A O 1
ATOM 2021 N N . LEU A 1 253 ? 19.953 -1.401 -16.618 1.00 98.19 253 LEU A N 1
ATOM 2022 C CA . LEU A 1 253 ? 19.046 -2.006 -17.602 1.00 98.19 253 LEU A CA 1
ATOM 2023 C C . LEU A 1 253 ? 19.624 -1.920 -19.017 1.00 98.19 253 LEU A C 1
ATOM 2025 O O . LEU A 1 253 ? 19.694 -2.929 -19.719 1.00 98.19 253 LEU A O 1
ATOM 2029 N N . ARG A 1 254 ? 20.115 -0.744 -19.438 1.00 98.12 254 ARG A N 1
ATOM 2030 C CA . ARG A 1 254 ? 20.747 -0.600 -20.761 1.00 98.12 254 ARG A CA 1
ATOM 2031 C C . ARG A 1 254 ? 21.965 -1.503 -20.912 1.00 98.12 254 ARG A C 1
ATOM 2033 O O . ARG A 1 254 ? 22.141 -2.102 -21.971 1.00 98.12 254 ARG A O 1
ATOM 2040 N N . ALA A 1 255 ? 22.809 -1.599 -19.885 1.00 98.06 255 ALA A N 1
ATOM 2041 C CA . ALA A 1 255 ? 23.989 -2.457 -19.912 1.00 98.06 255 ALA A CA 1
ATOM 2042 C C . ALA A 1 255 ? 23.607 -3.941 -20.022 1.00 98.06 255 ALA A C 1
ATOM 2044 O O . ALA A 1 255 ? 24.179 -4.661 -20.843 1.00 98.06 255 ALA A O 1
ATOM 2045 N N . TRP A 1 256 ? 22.607 -4.376 -19.255 1.00 98.06 256 TRP A N 1
ATOM 2046 C CA . TRP A 1 256 ? 22.125 -5.751 -19.261 1.00 98.06 256 TRP A CA 1
ATOM 2047 C C . TRP A 1 256 ? 21.534 -6.140 -20.620 1.00 98.06 256 TRP A C 1
ATOM 2049 O O . TRP A 1 256 ? 21.964 -7.135 -21.210 1.00 98.06 256 TRP A O 1
ATOM 2059 N N . TYR A 1 257 ? 20.641 -5.316 -21.185 1.00 98.06 257 TYR A N 1
ATOM 2060 C CA . TYR A 1 257 ? 20.071 -5.571 -22.514 1.00 98.06 257 TYR A CA 1
ATOM 2061 C C . TYR A 1 257 ? 21.118 -5.465 -23.622 1.00 98.06 257 TYR A C 1
ATOM 2063 O O . TYR A 1 257 ? 21.095 -6.270 -24.546 1.00 98.06 257 TYR A O 1
ATOM 2071 N N . ARG A 1 258 ? 22.098 -4.557 -23.528 1.00 97.12 258 ARG A N 1
ATOM 2072 C CA . ARG A 1 258 ? 23.209 -4.505 -24.494 1.00 97.12 258 ARG A CA 1
ATOM 2073 C C . ARG A 1 258 ? 24.029 -5.795 -24.491 1.00 97.12 258 ARG A C 1
ATOM 2075 O O . ARG A 1 258 ? 24.458 -6.234 -25.553 1.00 97.12 258 ARG A O 1
ATOM 2082 N N . LEU A 1 259 ? 24.251 -6.383 -23.316 1.00 97.25 259 LEU A N 1
ATOM 2083 C CA . LEU A 1 259 ? 25.041 -7.602 -23.161 1.00 97.25 259 LEU A CA 1
ATOM 2084 C C . LEU A 1 259 ? 24.272 -8.864 -23.581 1.00 97.25 259 LEU A C 1
ATOM 2086 O O . LEU A 1 259 ? 24.850 -9.740 -24.218 1.00 97.25 259 LEU A O 1
ATOM 2090 N N . LYS A 1 260 ? 22.998 -8.984 -23.192 1.00 97.06 260 LYS A N 1
ATOM 2091 C CA . LYS A 1 260 ? 22.208 -10.217 -23.353 1.00 97.06 260 LYS A CA 1
ATOM 2092 C C . LYS A 1 260 ? 21.302 -10.215 -24.584 1.00 97.06 260 LYS A C 1
ATOM 2094 O O . LYS A 1 260 ? 21.127 -11.258 -25.202 1.00 97.06 260 LYS A O 1
ATOM 2099 N N . TYR A 1 261 ? 20.780 -9.052 -24.967 1.00 95.94 261 TYR A N 1
ATOM 2100 C CA . TYR A 1 261 ? 19.821 -8.880 -26.062 1.00 95.94 261 TYR A CA 1
ATOM 2101 C C . TYR A 1 261 ? 20.177 -7.648 -26.919 1.00 95.94 261 TYR A C 1
ATOM 2103 O O . TYR A 1 261 ? 19.378 -6.712 -27.027 1.00 95.94 261 TYR A O 1
ATOM 2111 N N . PRO A 1 262 ? 21.365 -7.607 -27.556 1.00 95.25 262 PRO A N 1
ATOM 2112 C CA . PRO A 1 262 ? 21.859 -6.418 -28.262 1.00 95.25 262 PRO A CA 1
ATOM 2113 C C . PRO A 1 262 ? 20.908 -5.913 -29.358 1.00 95.25 262 PRO A C 1
ATOM 2115 O O . PRO A 1 262 ? 20.859 -4.715 -29.628 1.00 95.25 262 PRO A O 1
ATOM 2118 N N . ASN A 1 263 ? 20.101 -6.800 -29.950 1.00 93.88 263 ASN A N 1
ATOM 2119 C CA . ASN A 1 263 ? 19.075 -6.434 -30.929 1.00 93.88 263 ASN A CA 1
ATOM 2120 C C . ASN A 1 263 ? 18.009 -5.487 -30.357 1.00 93.88 263 ASN A C 1
ATOM 2122 O O . ASN A 1 263 ? 17.539 -4.619 -31.088 1.00 93.88 263 ASN A O 1
ATOM 2126 N N . VAL A 1 264 ? 17.658 -5.607 -29.071 1.00 92.44 264 VAL A N 1
ATOM 2127 C CA . VAL A 1 264 ? 16.731 -4.679 -28.402 1.00 92.44 264 VAL A CA 1
ATOM 2128 C C . VAL A 1 264 ? 17.325 -3.275 -28.393 1.00 92.44 264 VAL A C 1
ATOM 2130 O O . VAL A 1 264 ? 16.654 -2.325 -28.772 1.00 92.44 264 VAL A O 1
ATOM 2133 N N . VAL A 1 265 ? 18.604 -3.138 -28.039 1.00 91.06 265 VAL A N 1
ATOM 2134 C CA . VAL A 1 265 ? 19.279 -1.831 -27.990 1.00 91.06 265 VAL A CA 1
ATOM 2135 C C . VAL A 1 265 ? 19.463 -1.243 -29.391 1.00 91.06 265 VAL A C 1
ATOM 2137 O O . VAL A 1 265 ? 19.252 -0.051 -29.588 1.00 91.06 265 VAL A O 1
ATOM 2140 N N . ASN A 1 266 ? 19.823 -2.072 -30.372 1.00 91.94 266 ASN A N 1
ATOM 2141 C CA . ASN A 1 266 ? 20.121 -1.609 -31.728 1.00 91.94 266 ASN A CA 1
ATOM 2142 C C . ASN A 1 266 ? 18.865 -1.251 -32.535 1.00 91.94 266 ASN A C 1
ATOM 2144 O O . ASN A 1 266 ? 18.912 -0.330 -33.344 1.00 91.94 266 ASN A O 1
ATOM 2148 N N . ASN A 1 267 ? 17.754 -1.967 -32.321 1.00 94.12 267 ASN A N 1
ATOM 2149 C CA . ASN A 1 267 ? 16.567 -1.866 -33.175 1.00 94.12 267 ASN A CA 1
ATOM 2150 C C . ASN A 1 267 ? 15.297 -1.434 -32.429 1.00 94.12 267 ASN A C 1
ATOM 2152 O O . ASN A 1 267 ? 14.318 -1.073 -33.075 1.00 94.12 267 ASN A O 1
ATOM 2156 N N . ASN A 1 268 ? 15.281 -1.476 -31.093 1.00 93.88 268 ASN A N 1
ATOM 2157 C CA . ASN A 1 268 ? 14.090 -1.181 -30.294 1.00 93.88 268 ASN A CA 1
ATOM 2158 C C . ASN A 1 268 ? 14.403 -0.411 -28.996 1.00 93.88 268 ASN A C 1
ATOM 2160 O O . ASN A 1 268 ? 13.841 -0.667 -27.928 1.00 93.88 268 ASN A O 1
ATOM 2164 N N . MET A 1 269 ? 15.306 0.568 -29.098 1.00 95.12 269 MET A N 1
ATOM 2165 C CA . MET A 1 269 ? 15.640 1.464 -27.991 1.00 95.12 269 MET A CA 1
ATOM 2166 C C . MET A 1 269 ? 14.407 2.149 -27.367 1.00 95.12 269 MET A C 1
ATOM 2168 O O . MET A 1 269 ? 14.352 2.218 -26.141 1.00 95.12 269 MET A O 1
ATOM 2172 N N . PRO A 1 270 ? 13.386 2.600 -28.131 1.00 97.38 270 PRO A N 1
ATOM 2173 C CA . PRO A 1 270 ? 12.192 3.206 -27.538 1.00 97.38 270 PRO A CA 1
ATOM 2174 C C . PRO A 1 270 ? 11.439 2.282 -26.568 1.00 97.38 270 PRO A C 1
ATOM 2176 O O . PRO A 1 270 ? 10.979 2.746 -25.526 1.00 97.38 270 PRO A O 1
ATOM 2179 N N . MET A 1 271 ? 11.344 0.979 -26.863 1.00 97.38 271 MET A N 1
ATOM 2180 C CA . MET A 1 271 ? 10.715 0.006 -25.959 1.00 97.38 271 MET A CA 1
ATOM 2181 C C . MET A 1 271 ? 11.522 -0.165 -24.672 1.00 97.38 271 MET A C 1
ATOM 2183 O O . MET A 1 271 ? 10.948 -0.209 -23.585 1.00 97.38 271 MET A O 1
ATOM 2187 N N . LEU A 1 272 ? 12.853 -0.191 -24.779 1.00 98.00 272 LEU A N 1
ATOM 2188 C CA . LEU A 1 272 ? 13.734 -0.246 -23.616 1.00 98.00 272 LEU A CA 1
ATOM 2189 C C . LEU A 1 272 ? 13.644 1.027 -22.757 1.00 98.00 272 LEU A C 1
ATOM 2191 O O . LEU A 1 272 ? 13.580 0.928 -21.537 1.00 98.00 272 LEU A O 1
ATOM 2195 N N . GLU A 1 273 ? 13.583 2.216 -23.359 1.00 98.38 273 GLU A N 1
ATOM 2196 C CA . GLU A 1 273 ? 13.407 3.479 -22.620 1.00 98.38 273 GLU A CA 1
ATOM 2197 C C . GLU A 1 273 ? 12.053 3.554 -21.904 1.00 98.38 273 GLU A C 1
ATOM 2199 O O . GLU A 1 273 ? 11.968 4.032 -20.768 1.00 98.38 273 GLU A O 1
ATOM 2204 N N . LYS A 1 274 ? 10.997 3.021 -22.531 1.00 98.62 274 LYS A N 1
ATOM 2205 C CA . LYS A 1 274 ? 9.688 2.869 -21.891 1.00 98.62 274 LYS A CA 1
ATOM 2206 C C . LYS A 1 274 ? 9.782 1.947 -20.671 1.00 98.62 274 LYS A C 1
ATOM 2208 O O . LYS A 1 274 ? 9.334 2.329 -19.594 1.00 98.62 274 LYS A O 1
ATOM 2213 N N . ALA A 1 275 ? 10.434 0.792 -20.812 1.00 98.69 275 ALA A N 1
ATOM 2214 C CA . ALA A 1 275 ? 10.651 -0.144 -19.711 1.00 98.69 275 ALA A CA 1
ATOM 2215 C C . ALA A 1 275 ? 11.451 0.476 -18.559 1.00 98.69 275 ALA A C 1
ATOM 2217 O O . ALA A 1 275 ? 11.042 0.370 -17.408 1.00 98.69 275 ALA A O 1
ATOM 2218 N N . ILE A 1 276 ? 12.545 1.179 -18.865 1.00 98.81 276 ILE A N 1
ATOM 2219 C CA . ILE A 1 276 ? 13.352 1.909 -17.877 1.00 98.81 276 ILE A CA 1
ATOM 2220 C C . ILE A 1 276 ? 12.485 2.903 -17.107 1.00 98.81 276 ILE A C 1
ATOM 2222 O O . ILE A 1 276 ? 12.510 2.904 -15.879 1.00 98.81 276 ILE A O 1
ATOM 2226 N N . SER A 1 277 ? 11.690 3.709 -17.815 1.00 98.81 277 SER A N 1
ATOM 2227 C CA . SER A 1 277 ? 10.799 4.691 -17.191 1.00 98.81 277 SER A CA 1
ATOM 2228 C C . SER A 1 277 ? 9.761 4.018 -16.286 1.00 98.81 277 SER A C 1
ATOM 2230 O O . SER A 1 277 ? 9.497 4.497 -15.186 1.00 98.81 277 SER A O 1
ATOM 2232 N N . GLY A 1 278 ? 9.209 2.878 -16.712 1.00 98.75 278 GLY A N 1
ATOM 2233 C CA . GLY A 1 278 ? 8.279 2.081 -15.914 1.00 98.75 278 GLY A CA 1
ATOM 2234 C C . GLY A 1 278 ? 8.914 1.495 -14.646 1.00 98.75 278 GLY A C 1
ATOM 2235 O O . GLY A 1 278 ? 8.333 1.614 -13.569 1.00 98.75 278 GLY A O 1
ATOM 2236 N N . VAL A 1 279 ? 10.124 0.932 -14.740 1.00 98.88 279 VAL A N 1
ATOM 2237 C CA . VAL A 1 279 ? 10.872 0.395 -13.584 1.00 98.88 279 VAL A CA 1
ATOM 2238 C C . VAL A 1 279 ? 11.244 1.515 -12.608 1.00 98.88 279 VAL A C 1
ATOM 2240 O O . VAL A 1 279 ? 11.063 1.372 -11.401 1.00 98.88 279 VAL A O 1
ATOM 2243 N N . GLN A 1 280 ? 11.705 2.663 -13.112 1.00 98.81 280 GLN A N 1
ATOM 2244 C CA . GLN A 1 280 ? 11.955 3.845 -12.285 1.00 98.81 280 GLN A CA 1
ATOM 2245 C C . GLN A 1 280 ? 10.681 4.300 -11.568 1.00 98.81 280 GLN A C 1
ATOM 2247 O O . GLN A 1 280 ? 10.719 4.565 -10.371 1.00 98.81 280 GLN A O 1
ATOM 2252 N N . ALA A 1 281 ? 9.547 4.355 -12.271 1.00 98.38 281 ALA A N 1
ATOM 2253 C CA . ALA A 1 281 ? 8.267 4.720 -11.679 1.00 98.38 281 ALA A CA 1
ATOM 2254 C C . ALA A 1 281 ? 7.838 3.741 -10.573 1.00 98.38 281 ALA A C 1
ATOM 2256 O O . ALA A 1 281 ? 7.345 4.186 -9.545 1.00 98.38 281 ALA A O 1
ATOM 2257 N N . ALA A 1 282 ? 8.063 2.430 -10.720 1.00 98.25 282 ALA A N 1
ATOM 2258 C CA . ALA A 1 282 ? 7.775 1.472 -9.647 1.00 98.25 282 ALA A CA 1
ATOM 2259 C C . ALA A 1 282 ? 8.502 1.837 -8.334 1.00 98.25 282 ALA A C 1
ATOM 2261 O O . ALA A 1 282 ? 7.888 1.808 -7.268 1.00 98.25 282 ALA A O 1
ATOM 2262 N N . TYR A 1 283 ? 9.770 2.257 -8.416 1.00 98.50 283 TYR A N 1
ATOM 2263 C CA . TYR A 1 283 ? 10.568 2.682 -7.259 1.00 98.50 283 TYR A CA 1
ATOM 2264 C C . TYR A 1 283 ? 10.153 4.055 -6.708 1.00 98.50 283 TYR A C 1
ATOM 2266 O O . TYR A 1 283 ? 9.838 4.195 -5.528 1.00 98.50 283 TYR A O 1
ATOM 2274 N N . LEU A 1 284 ? 10.138 5.079 -7.567 1.00 97.31 284 LEU A N 1
ATOM 2275 C CA . LEU A 1 284 ? 9.968 6.488 -7.176 1.00 97.31 284 LEU A CA 1
ATOM 2276 C C . LEU A 1 284 ? 8.604 6.795 -6.553 1.00 97.31 284 LEU A C 1
ATOM 2278 O O . LEU A 1 284 ? 8.430 7.827 -5.916 1.00 97.31 284 LEU A O 1
ATOM 2282 N N . GLU A 1 285 ? 7.630 5.919 -6.774 1.00 96.50 285 GLU A N 1
ATOM 2283 C CA . GLU A 1 285 ? 6.267 6.067 -6.278 1.00 96.50 285 GLU A CA 1
ATOM 2284 C C . GLU A 1 285 ? 6.034 5.383 -4.927 1.00 96.50 285 GLU A C 1
ATOM 2286 O O . GLU A 1 285 ? 4.946 5.522 -4.371 1.00 96.50 285 GLU A O 1
ATOM 2291 N N . ASN A 1 286 ? 7.021 4.643 -4.413 1.00 96.44 286 ASN A N 1
ATOM 2292 C CA . ASN A 1 286 ? 6.895 3.854 -3.185 1.00 96.44 286 ASN A CA 1
ATOM 2293 C C . ASN A 1 286 ? 8.071 4.038 -2.212 1.00 96.44 286 ASN A C 1
ATOM 2295 O O . ASN A 1 286 ? 7.926 3.747 -1.029 1.00 96.44 286 ASN A O 1
ATOM 2299 N N . VAL A 1 287 ? 9.221 4.532 -2.677 1.00 97.81 287 VAL A N 1
ATOM 2300 C CA . VAL A 1 287 ? 10.444 4.661 -1.875 1.00 97.81 287 VAL A CA 1
ATOM 2301 C C . VAL A 1 287 ? 10.916 6.107 -1.890 1.00 97.81 287 VAL A C 1
ATOM 2303 O O . VAL A 1 287 ? 11.110 6.666 -2.961 1.00 97.81 287 VAL A O 1
ATOM 2306 N N . TRP A 1 288 ? 11.158 6.705 -0.722 1.00 97.38 288 TRP A N 1
ATOM 2307 C CA . TRP A 1 288 ? 11.716 8.053 -0.552 1.00 97.38 288 TRP A CA 1
ATOM 2308 C C . TRP A 1 288 ? 12.908 8.031 0.410 1.00 97.38 288 TRP A C 1
ATOM 2310 O O . TRP A 1 288 ? 12.723 8.190 1.622 1.00 97.38 288 TRP A O 1
ATOM 2320 N N . PRO A 1 289 ? 14.150 7.916 -0.104 1.00 96.62 289 PRO A N 1
ATOM 2321 C CA . PRO A 1 289 ? 15.355 7.928 0.730 1.00 96.62 289 PRO A CA 1
ATOM 2322 C C . PRO A 1 289 ? 15.491 9.200 1.578 1.00 96.62 289 PRO A C 1
ATOM 2324 O O . PRO A 1 289 ? 15.902 9.137 2.735 1.00 96.62 289 PRO A O 1
ATOM 2327 N N . SER A 1 290 ? 15.057 10.350 1.045 1.00 93.94 290 SER A N 1
ATOM 2328 C CA . SER A 1 290 ? 15.033 11.641 1.751 1.00 93.94 290 SER A CA 1
ATOM 2329 C C . SER A 1 290 ? 14.190 11.621 3.027 1.00 93.94 290 SER A C 1
ATOM 2331 O O . SER A 1 290 ? 14.501 12.347 3.969 1.00 93.94 290 SER A O 1
ATOM 2333 N N . MET A 1 291 ? 13.159 10.774 3.064 1.00 95.12 291 MET A N 1
ATOM 2334 C CA . MET A 1 291 ? 12.261 10.591 4.200 1.00 95.12 291 MET A CA 1
ATOM 2335 C C . MET A 1 291 ? 12.462 9.242 4.902 1.00 95.12 291 MET A C 1
ATOM 2337 O O . MET A 1 291 ? 11.663 8.886 5.764 1.00 95.12 291 MET A O 1
ATOM 2341 N N . LYS A 1 292 ? 13.526 8.496 4.563 1.00 96.06 292 LYS A N 1
ATOM 2342 C CA . LYS A 1 292 ? 13.789 7.130 5.052 1.00 96.06 292 LYS A CA 1
ATOM 2343 C C . LYS A 1 292 ? 12.584 6.192 4.897 1.00 96.06 292 LYS A C 1
ATOM 2345 O O . LYS A 1 292 ? 12.351 5.326 5.736 1.00 96.06 292 LYS A O 1
ATOM 2350 N N . ILE A 1 293 ? 11.821 6.380 3.824 1.00 96.62 293 ILE A N 1
ATOM 2351 C CA . ILE A 1 293 ? 10.730 5.486 3.444 1.00 96.62 293 ILE A CA 1
ATOM 2352 C C . ILE A 1 293 ? 11.298 4.504 2.430 1.00 96.62 293 ILE A C 1
ATOM 2354 O O . ILE A 1 293 ? 11.686 4.910 1.338 1.00 96.62 293 ILE A O 1
ATOM 2358 N N . GLY A 1 294 ? 11.372 3.236 2.810 1.00 96.50 294 GLY A N 1
ATOM 2359 C CA . GLY A 1 294 ? 11.722 2.107 1.958 1.00 96.50 294 GLY A CA 1
ATOM 2360 C C . GLY A 1 294 ? 10.531 1.180 1.733 1.00 96.50 294 GLY A C 1
ATOM 2361 O O . GLY A 1 294 ? 9.398 1.459 2.137 1.00 96.50 294 GLY A O 1
ATOM 2362 N N . TRP A 1 295 ? 10.801 0.036 1.111 1.00 95.06 295 TRP A N 1
ATOM 2363 C CA . TRP A 1 295 ? 9.822 -1.043 1.018 1.00 95.06 295 TRP A CA 1
ATOM 2364 C C . TRP A 1 295 ? 9.393 -1.492 2.416 1.00 95.06 295 TRP A C 1
ATOM 2366 O O . TRP A 1 295 ? 10.226 -1.646 3.307 1.00 95.06 295 TRP A O 1
ATOM 2376 N N . ASN A 1 296 ? 8.089 -1.697 2.604 1.00 88.50 296 ASN A N 1
ATOM 2377 C CA . ASN A 1 296 ? 7.484 -2.137 3.866 1.00 88.50 296 ASN A CA 1
ATOM 2378 C C . ASN A 1 296 ? 7.686 -1.192 5.070 1.00 88.50 296 ASN A C 1
ATOM 2380 O O . ASN A 1 296 ? 7.371 -1.582 6.188 1.00 88.50 296 ASN A O 1
ATOM 2384 N N . THR A 1 297 ? 8.130 0.060 4.875 1.00 92.88 297 THR A N 1
ATOM 2385 C CA . THR A 1 297 ? 8.167 1.058 5.967 1.00 92.88 297 THR A CA 1
ATOM 2386 C C . THR A 1 297 ? 6.781 1.320 6.557 1.00 92.88 297 THR A C 1
ATOM 2388 O O . THR A 1 297 ? 6.656 1.564 7.751 1.00 92.88 297 THR A O 1
ATOM 2391 N N . TYR A 1 298 ? 5.741 1.257 5.724 1.00 91.12 298 TYR A N 1
ATOM 2392 C CA . TYR A 1 298 ? 4.355 1.450 6.136 1.00 91.12 298 TYR A CA 1
ATOM 2393 C C . TYR A 1 298 ? 3.493 0.257 5.701 1.00 91.12 298 TYR A C 1
ATOM 2395 O O . TYR A 1 298 ? 2.901 0.300 4.616 1.00 91.12 298 TYR A O 1
ATOM 2403 N N . PRO A 1 299 ? 3.427 -0.816 6.506 1.00 88.06 299 PRO A N 1
ATOM 2404 C CA . PRO A 1 299 ? 2.640 -1.996 6.171 1.00 88.06 299 PRO A CA 1
ATOM 2405 C C . PRO A 1 299 ? 1.136 -1.684 6.133 1.00 88.06 299 PRO A C 1
ATOM 2407 O O . PRO A 1 299 ? 0.635 -0.820 6.858 1.00 88.06 299 PRO A O 1
ATOM 2410 N N . SER A 1 300 ? 0.396 -2.393 5.277 1.00 89.44 300 SER A N 1
ATOM 2411 C CA . SER A 1 300 ? -1.067 -2.305 5.225 1.00 89.44 300 SER A CA 1
ATOM 2412 C C . SER A 1 300 ? -1.693 -3.428 6.037 1.00 89.44 300 SER A C 1
ATOM 2414 O O . SER A 1 300 ? -1.457 -4.591 5.738 1.00 89.44 300 SER A O 1
ATOM 2416 N N . LEU A 1 301 ? -2.583 -3.078 6.965 1.00 92.00 301 LEU A N 1
ATOM 2417 C CA . LEU A 1 301 ? -3.258 -4.030 7.856 1.00 92.00 301 LEU A CA 1
ATOM 2418 C C . LEU A 1 301 ? -4.529 -4.663 7.252 1.00 92.00 301 LEU A C 1
ATOM 2420 O O . LEU A 1 301 ? -5.290 -5.325 7.951 1.00 92.00 301 LEU A O 1
ATOM 2424 N N . ARG A 1 302 ? -4.773 -4.473 5.945 1.00 91.06 302 ARG A N 1
ATOM 2425 C CA . ARG A 1 302 ? -5.957 -4.997 5.227 1.00 91.06 302 ARG A CA 1
ATOM 2426 C C . ARG A 1 302 ? -5.871 -6.489 4.889 1.00 91.06 302 ARG A C 1
ATOM 2428 O O . ARG A 1 302 ? -6.828 -7.049 4.368 1.00 91.06 302 ARG A O 1
ATOM 2435 N N . GLY A 1 303 ? -4.716 -7.099 5.105 1.00 90.00 303 GLY A N 1
ATOM 2436 C CA . GLY A 1 303 ? -4.434 -8.503 4.844 1.00 90.00 303 GLY A CA 1
ATOM 2437 C C . GLY A 1 303 ? -3.111 -8.876 5.502 1.00 90.00 303 GLY A C 1
ATOM 2438 O O . GLY A 1 303 ? -2.543 -8.067 6.227 1.00 90.00 303 GLY A O 1
ATOM 2439 N N . HIS A 1 304 ? -2.605 -10.073 5.226 1.00 90.00 304 HIS A N 1
ATOM 2440 C CA . HIS A 1 304 ? -1.427 -10.636 5.901 1.00 90.00 304 HIS A CA 1
ATOM 2441 C C . HIS A 1 304 ? -0.207 -10.780 4.967 1.00 90.00 304 HIS A C 1
ATOM 2443 O O . HIS A 1 304 ? 0.660 -11.634 5.157 1.00 90.00 304 HIS A O 1
ATOM 2449 N N . GLN A 1 305 ? -0.131 -9.978 3.898 1.00 82.06 305 GLN A N 1
ATOM 2450 C CA . GLN A 1 305 ? 1.026 -9.986 2.998 1.00 82.06 305 GLN A CA 1
ATOM 2451 C C . GLN A 1 305 ? 2.133 -9.095 3.574 1.00 82.06 305 GLN A C 1
ATOM 2453 O O . GLN A 1 305 ? 2.046 -7.868 3.531 1.00 82.06 305 GLN A O 1
ATOM 2458 N N . GLY A 1 306 ? 3.186 -9.722 4.104 1.00 74.81 306 GLY A N 1
ATOM 2459 C CA . GLY A 1 306 ? 4.368 -9.023 4.622 1.00 74.81 306 GLY A CA 1
ATOM 2460 C C . GLY A 1 306 ? 4.158 -8.296 5.957 1.00 74.81 306 GLY A C 1
ATOM 2461 O O . GLY A 1 306 ? 5.008 -7.497 6.336 1.00 74.81 306 GLY A O 1
ATOM 2462 N N . ASN A 1 307 ? 3.041 -8.544 6.649 1.00 82.75 307 ASN A N 1
ATOM 2463 C CA . ASN A 1 307 ? 2.761 -8.074 8.008 1.00 82.75 307 ASN A CA 1
ATOM 2464 C C . ASN A 1 307 ? 1.706 -8.969 8.690 1.00 82.75 307 ASN A C 1
ATOM 2466 O O . ASN A 1 307 ? 1.146 -9.860 8.051 1.00 82.75 307 ASN A O 1
ATOM 2470 N N . SER A 1 308 ? 1.463 -8.726 9.977 1.00 86.62 308 SER A N 1
ATOM 2471 C CA . SER A 1 308 ? 0.517 -9.452 10.836 1.00 86.62 308 SER A CA 1
ATOM 2472 C C . SER A 1 308 ? -0.952 -9.218 10.435 1.00 86.62 308 SER A C 1
ATOM 2474 O O . SER A 1 308 ? -1.744 -10.156 10.402 1.00 86.62 308 SER A O 1
ATOM 2476 N N . GLY A 1 309 ? -1.335 -7.985 10.088 1.00 91.81 309 GLY A N 1
ATOM 2477 C CA . GLY A 1 309 ? -2.678 -7.629 9.633 1.00 91.81 309 GLY A CA 1
ATOM 2478 C C . GLY A 1 309 ? -3.767 -8.054 10.619 1.00 91.81 309 GLY A C 1
ATOM 2479 O O . GLY A 1 309 ? -3.834 -7.568 11.752 1.00 91.81 309 GLY A O 1
ATOM 2480 N N . CYS A 1 310 ? -4.634 -8.964 10.169 1.00 92.56 310 CYS A N 1
ATOM 2481 C CA . CYS A 1 310 ? -5.700 -9.574 10.967 1.00 92.56 310 CYS A CA 1
ATOM 2482 C C . CYS A 1 310 ? -5.165 -10.557 12.024 1.00 92.56 310 CYS A C 1
ATOM 2484 O O . CYS A 1 310 ? -5.782 -10.714 13.077 1.00 92.56 310 CYS A O 1
ATOM 2486 N N . PHE A 1 311 ? -3.999 -11.168 11.788 1.00 93.44 311 PHE A N 1
ATOM 2487 C CA . PHE A 1 311 ? -3.367 -12.131 12.698 1.00 93.44 311 PHE A CA 1
ATOM 2488 C C . PHE A 1 311 ? -2.809 -11.492 13.975 1.00 93.44 311 PHE A C 1
ATOM 2490 O O . PHE A 1 311 ? -2.289 -12.193 14.828 1.00 93.44 311 PHE A O 1
ATOM 2497 N N . ARG A 1 312 ? -2.953 -10.173 14.163 1.00 93.19 312 ARG A N 1
ATOM 2498 C CA . ARG A 1 312 ? -2.742 -9.556 15.484 1.00 93.19 312 ARG A CA 1
ATOM 2499 C C . ARG A 1 312 ? -3.777 -10.008 16.518 1.00 93.19 312 ARG A C 1
ATOM 2501 O O . ARG A 1 312 ? -3.490 -9.948 17.703 1.00 93.19 312 ARG A O 1
ATOM 2508 N N . CYS A 1 313 ? -4.964 -10.428 16.068 1.00 93.75 313 CYS A N 1
ATOM 2509 C CA . CYS A 1 313 ? -5.998 -11.023 16.923 1.00 93.75 313 CYS A CA 1
ATOM 2510 C C . CYS A 1 313 ? -6.341 -12.461 16.514 1.00 93.75 313 CYS A C 1
ATOM 2512 O O . CYS A 1 313 ? -6.710 -13.260 17.361 1.00 93.75 313 CYS A O 1
ATOM 2514 N N . HIS A 1 314 ? -6.287 -12.773 15.216 1.00 94.50 314 HIS A N 1
ATOM 2515 C CA . HIS A 1 314 ? -6.630 -14.086 14.664 1.00 94.50 314 HIS A CA 1
ATOM 2516 C C . HIS A 1 314 ? -5.399 -14.991 14.605 1.00 94.50 314 HIS A C 1
ATOM 2518 O O . HIS A 1 314 ? -4.864 -15.224 13.526 1.00 94.50 314 HIS A O 1
ATOM 2524 N N . ASP A 1 315 ? -4.913 -15.435 15.758 1.00 92.44 315 ASP A N 1
ATOM 2525 C CA . ASP A 1 315 ? -3.652 -16.174 15.894 1.00 92.44 315 ASP A CA 1
ATOM 2526 C C . ASP A 1 315 ? -3.800 -17.540 16.579 1.00 92.44 315 ASP A C 1
ATOM 2528 O O . ASP A 1 315 ? -2.799 -18.217 16.786 1.00 92.44 315 ASP A O 1
ATOM 2532 N N . ASP A 1 316 ? -5.025 -17.952 16.926 1.00 94.00 316 ASP A N 1
ATOM 2533 C CA . ASP A 1 316 ? -5.316 -19.109 17.787 1.00 94.00 316 ASP A CA 1
ATOM 2534 C C . ASP A 1 316 ? -4.693 -19.027 19.205 1.00 94.00 316 ASP A C 1
ATOM 2536 O O . ASP A 1 316 ? -4.829 -19.972 19.980 1.00 94.00 316 ASP A O 1
ATOM 2540 N N . GLU A 1 317 ? -4.060 -17.908 19.583 1.00 94.00 317 GLU A N 1
ATOM 2541 C CA . GLU A 1 317 ? -3.392 -17.707 20.883 1.00 94.00 317 GLU A CA 1
ATOM 2542 C C . GLU A 1 317 ? -4.211 -16.835 21.846 1.00 94.00 317 GLU A C 1
ATOM 2544 O O . GLU A 1 317 ? -3.992 -16.866 23.060 1.00 94.00 317 GLU A O 1
ATOM 2549 N N . HIS A 1 318 ? -5.153 -16.052 21.315 1.00 95.12 318 HIS A N 1
ATOM 2550 C CA . HIS A 1 318 ? -6.155 -15.329 22.092 1.00 95.12 318 HIS A CA 1
ATOM 2551 C C . HIS A 1 318 ? -7.287 -16.270 22.505 1.00 95.12 318 HIS A C 1
ATOM 2553 O O . HIS A 1 318 ? -8.127 -16.635 21.680 1.00 95.12 318 HIS A O 1
ATOM 2559 N N . GLU A 1 319 ? -7.346 -16.619 23.788 1.00 96.19 319 GLU A N 1
ATOM 2560 C CA . GLU A 1 319 ? -8.214 -17.679 24.304 1.00 96.19 319 GLU A CA 1
ATOM 2561 C C . GLU A 1 319 ? -9.049 -17.197 25.502 1.00 96.19 319 GLU A C 1
ATOM 2563 O O . GLU A 1 319 ? -8.622 -16.387 26.330 1.00 96.19 319 GLU A O 1
ATOM 2568 N N . THR A 1 320 ? -10.287 -17.676 25.592 1.00 96.25 320 THR A N 1
ATOM 2569 C CA . THR A 1 320 ? -11.151 -17.461 26.758 1.00 96.25 320 THR A CA 1
ATOM 2570 C C . THR A 1 320 ? -10.788 -18.414 27.896 1.00 96.25 320 THR A C 1
ATOM 2572 O O . THR A 1 320 ? -10.237 -19.488 27.690 1.00 96.25 320 THR A O 1
ATOM 2575 N N . SER A 1 321 ? -11.237 -18.127 29.119 1.00 93.19 321 SER A N 1
ATOM 2576 C CA . SER A 1 321 ? -11.079 -19.061 30.250 1.00 93.19 321 SER A CA 1
ATOM 2577 C C . SER A 1 321 ? -11.765 -20.427 30.067 1.00 93.19 321 SER A C 1
ATOM 2579 O O . SER A 1 321 ? -11.524 -21.340 30.858 1.00 93.19 321 SER A O 1
ATOM 2581 N N . ALA A 1 322 ? -12.635 -20.564 29.059 1.00 94.69 322 ALA A N 1
ATOM 2582 C CA . ALA A 1 322 ? -13.327 -21.799 28.706 1.00 94.69 322 ALA A CA 1
ATOM 2583 C C . ALA A 1 322 ? -12.642 -22.587 27.571 1.00 94.69 322 ALA A C 1
ATOM 2585 O O . ALA A 1 322 ? -13.101 -23.687 27.260 1.00 94.69 322 ALA A O 1
ATOM 2586 N N . GLY A 1 323 ? -11.575 -22.056 26.966 1.00 94.19 323 GLY A N 1
ATOM 2587 C CA . GLY A 1 323 ? -10.844 -22.708 25.877 1.00 94.19 323 GLY A CA 1
ATOM 2588 C C . GLY A 1 323 ? -11.243 -22.296 24.460 1.00 94.19 323 GLY A C 1
ATOM 2589 O O . GLY A 1 323 ? -10.771 -22.886 23.493 1.00 94.19 323 GLY A O 1
ATOM 2590 N N . GLU A 1 324 ? -12.146 -21.325 24.306 1.00 95.44 324 GLU A N 1
ATOM 2591 C CA . GLU A 1 324 ? -12.514 -20.792 22.986 1.00 95.44 324 GLU A CA 1
ATOM 2592 C C . GLU A 1 324 ? -11.441 -19.819 22.490 1.00 95.44 324 GLU A C 1
ATOM 2594 O O . GLU A 1 324 ? -11.134 -18.863 23.203 1.00 95.44 324 GLU A O 1
ATOM 2599 N N . THR A 1 325 ? -10.918 -20.019 21.279 1.00 96.19 325 THR A N 1
ATOM 2600 C CA . THR A 1 325 ? -9.886 -19.161 20.676 1.00 96.19 325 THR A CA 1
ATOM 2601 C C . THR A 1 325 ? -10.444 -18.240 19.590 1.00 96.19 325 THR A C 1
ATOM 2603 O O . THR A 1 325 ? -11.479 -18.521 18.974 1.00 96.19 325 THR A O 1
ATOM 2606 N N . ILE A 1 326 ? -9.746 -17.134 19.316 1.00 95.81 326 ILE A N 1
ATOM 2607 C CA . ILE A 1 326 ? -9.961 -16.356 18.090 1.00 95.81 326 ILE A CA 1
ATOM 2608 C C . ILE A 1 326 ? -9.259 -17.078 16.937 1.00 95.81 326 ILE A C 1
ATOM 2610 O O . ILE A 1 326 ? -8.033 -17.081 16.841 1.00 95.81 326 ILE A O 1
ATOM 2614 N N . SER A 1 327 ? -10.060 -17.688 16.062 1.00 94.25 327 SER A N 1
ATOM 2615 C CA . SER A 1 327 ? -9.556 -18.593 15.028 1.00 94.25 327 SER A CA 1
ATOM 2616 C C . SER A 1 327 ? -8.650 -17.918 13.991 1.00 94.25 327 SER A C 1
ATOM 2618 O O . SER A 1 327 ? -8.992 -16.845 13.484 1.00 94.25 327 SER A O 1
ATOM 2620 N N . MET A 1 328 ? -7.566 -18.601 13.605 1.00 93.19 328 MET A N 1
ATOM 2621 C CA . MET A 1 328 ? -6.712 -18.278 12.448 1.00 93.19 328 MET A CA 1
ATOM 2622 C C . MET A 1 328 ? -7.168 -18.974 11.141 1.00 93.19 328 MET A C 1
ATOM 2624 O O . MET A 1 328 ? -6.423 -19.033 10.163 1.00 93.19 328 MET A O 1
ATOM 2628 N N . ASP A 1 329 ? -8.385 -19.522 11.074 1.00 94.19 329 ASP A N 1
ATOM 2629 C CA . ASP A 1 329 ? -8.876 -20.184 9.859 1.00 94.19 329 ASP A CA 1
ATOM 2630 C C . ASP A 1 329 ? -8.948 -19.210 8.665 1.00 94.19 329 ASP A C 1
ATOM 2632 O O . ASP A 1 329 ? -9.727 -18.251 8.657 1.00 94.19 329 ASP A O 1
ATOM 2636 N N . CYS A 1 330 ? -8.161 -19.482 7.619 1.00 92.31 330 CYS A N 1
ATOM 2637 C CA . CYS A 1 330 ? -8.142 -18.701 6.382 1.00 92.31 330 CYS A CA 1
ATOM 2638 C C . CYS A 1 330 ? -9.536 -18.584 5.748 1.00 92.31 330 CYS A C 1
ATOM 2640 O O . CYS A 1 330 ? -9.883 -17.529 5.202 1.00 92.31 330 CYS A O 1
ATOM 2642 N N . GLU A 1 331 ? -10.355 -19.639 5.843 1.00 93.88 331 GLU A N 1
ATOM 2643 C CA . GLU A 1 331 ? -11.696 -19.658 5.261 1.00 93.88 331 GLU A CA 1
ATOM 2644 C C . GLU A 1 331 ? -12.660 -18.708 5.977 1.00 93.88 331 GLU A C 1
ATOM 2646 O O . GLU A 1 331 ? -13.689 -18.351 5.397 1.00 93.88 331 GLU A O 1
ATOM 2651 N N . ALA A 1 332 ? -12.340 -18.216 7.179 1.00 91.25 332 ALA A N 1
ATOM 2652 C CA . ALA A 1 332 ? -13.106 -17.145 7.815 1.00 91.25 332 ALA A CA 1
ATOM 2653 C C . ALA A 1 332 ? -13.061 -15.843 6.991 1.00 91.25 332 ALA A C 1
ATOM 2655 O O . ALA A 1 332 ? -14.029 -15.081 6.975 1.00 91.25 332 ALA A O 1
ATOM 2656 N N . CYS A 1 333 ? -11.966 -15.620 6.256 1.00 92.25 333 CYS A N 1
ATOM 2657 C CA . CYS A 1 333 ? -11.693 -14.376 5.543 1.00 92.25 333 CYS A CA 1
ATOM 2658 C C . CYS A 1 333 ? -11.839 -14.516 4.028 1.00 92.25 333 CYS A C 1
ATOM 2660 O O . CYS A 1 333 ? -12.424 -13.642 3.386 1.00 92.25 333 CYS A O 1
ATOM 2662 N N . HIS A 1 334 ? -11.310 -15.582 3.426 1.00 95.25 334 HIS A N 1
ATOM 2663 C CA . HIS A 1 334 ? -11.359 -15.755 1.977 1.00 95.25 334 HIS A CA 1
ATOM 2664 C C . HIS A 1 334 ? -11.309 -17.216 1.540 1.00 95.25 334 HIS A C 1
ATOM 2666 O O . HIS A 1 334 ? -10.812 -18.088 2.243 1.00 95.25 334 HIS A O 1
ATOM 2672 N N . ILE A 1 335 ? -11.774 -17.468 0.320 1.00 96.00 335 ILE A N 1
ATOM 2673 C CA . ILE A 1 335 ? -11.661 -18.766 -0.349 1.00 96.00 335 ILE A CA 1
ATOM 2674 C C . ILE A 1 335 ? -10.793 -18.578 -1.588 1.00 96.00 335 ILE A C 1
ATOM 2676 O O . ILE A 1 335 ? -11.071 -17.699 -2.405 1.00 96.00 335 ILE A O 1
ATOM 2680 N N . ILE A 1 336 ? -9.754 -19.399 -1.730 1.00 96.31 336 ILE A N 1
ATOM 2681 C CA . ILE A 1 336 ? -8.913 -19.422 -2.928 1.00 96.31 336 ILE A CA 1
ATOM 2682 C C . ILE A 1 336 ? -9.622 -20.262 -3.989 1.00 96.31 336 ILE A C 1
ATOM 2684 O O . ILE A 1 336 ? -9.957 -21.420 -3.757 1.00 96.31 336 ILE A O 1
ATOM 2688 N N . LEU A 1 337 ? -9.884 -19.653 -5.142 1.00 96.56 337 LEU A N 1
ATOM 2689 C CA . LEU A 1 337 ? -10.567 -20.284 -6.272 1.00 96.56 337 LEU A CA 1
ATOM 2690 C C . LEU A 1 337 ? -9.588 -20.712 -7.371 1.00 96.56 337 LEU A C 1
ATOM 2692 O O . LEU A 1 337 ? -9.875 -21.649 -8.107 1.00 96.56 337 LEU A O 1
ATOM 2696 N N . ALA A 1 338 ? -8.461 -20.011 -7.480 1.00 97.38 338 ALA A N 1
ATOM 2697 C CA . ALA A 1 338 ? -7.316 -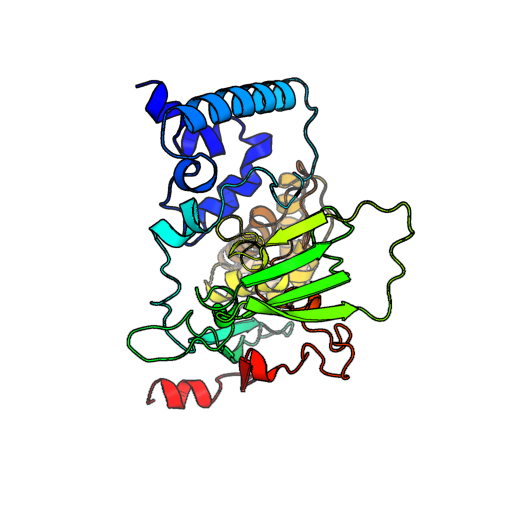20.349 -8.317 1.00 97.38 338 ALA A CA 1
ATOM 2698 C C . ALA A 1 338 ? -6.073 -19.670 -7.734 1.00 97.38 338 ALA A C 1
ATOM 2700 O O . ALA A 1 338 ? -6.178 -18.553 -7.218 1.00 97.38 338 ALA A O 1
ATOM 2701 N N . GLU A 1 339 ? -4.911 -20.308 -7.829 1.00 96.75 339 GLU A N 1
ATOM 2702 C CA . GLU A 1 339 ? -3.659 -19.789 -7.275 1.00 96.75 339 GLU A CA 1
ATOM 2703 C C . GLU A 1 339 ? -2.555 -19.805 -8.329 1.00 96.75 339 GLU A C 1
ATOM 2705 O O . GLU A 1 339 ? -2.169 -20.862 -8.820 1.00 96.75 339 GLU A O 1
ATOM 2710 N N . ASP A 1 340 ? -2.048 -18.615 -8.660 1.00 96.12 340 ASP A N 1
ATOM 2711 C CA . ASP A 1 340 ? -0.957 -18.408 -9.617 1.00 96.12 340 ASP A CA 1
ATOM 2712 C C . ASP A 1 340 ? -1.137 -19.182 -10.944 1.00 96.12 340 ASP A C 1
ATOM 2714 O O . ASP A 1 340 ? -0.182 -19.696 -11.533 1.00 96.12 340 ASP A O 1
ATOM 2718 N N . GLU A 1 341 ? -2.368 -19.219 -11.458 1.00 97.44 341 GLU A N 1
ATOM 2719 C CA . GLU A 1 341 ? -2.701 -19.900 -12.709 1.00 97.44 341 GLU A CA 1
ATOM 2720 C C . GLU A 1 341 ? -2.644 -18.945 -13.905 1.00 97.44 341 GLU A C 1
ATOM 2722 O O . GLU A 1 341 ? -3.088 -17.796 -13.841 1.00 97.44 341 GLU A O 1
ATOM 2727 N N . ALA A 1 342 ? -2.131 -19.431 -15.036 1.00 94.69 342 ALA A N 1
ATOM 2728 C CA . ALA A 1 342 ? -2.266 -18.739 -16.313 1.00 94.69 342 ALA A CA 1
ATOM 2729 C C . ALA A 1 342 ? -3.666 -19.011 -16.887 1.00 94.69 342 ALA A C 1
ATOM 2731 O O . ALA A 1 342 ? -3.996 -20.162 -17.160 1.00 94.69 342 ALA A O 1
ATOM 2732 N N . ASN A 1 343 ? -4.455 -17.955 -17.111 1.00 92.25 343 ASN A N 1
ATOM 2733 C CA . ASN A 1 343 ? -5.858 -18.025 -17.552 1.00 92.25 343 ASN A CA 1
ATOM 2734 C C . ASN A 1 343 ? -6.728 -18.942 -16.659 1.00 92.25 343 ASN A C 1
ATOM 2736 O O . ASN A 1 343 ? -7.145 -20.014 -17.100 1.00 92.25 343 ASN A O 1
ATOM 2740 N N . PRO A 1 344 ? -7.009 -18.549 -15.401 1.00 95.19 344 PRO A N 1
ATOM 2741 C CA . PRO A 1 344 ? -7.788 -19.376 -14.484 1.00 95.19 344 PRO A CA 1
ATOM 2742 C C . PRO A 1 344 ? -9.189 -19.698 -15.028 1.00 95.19 344 PRO A C 1
ATOM 2744 O O . PRO A 1 344 ? -9.964 -18.787 -15.334 1.00 95.19 344 PRO A O 1
ATOM 2747 N N . GLN A 1 345 ? -9.566 -20.982 -15.051 1.00 93.75 345 GLN A N 1
ATOM 2748 C CA . GLN A 1 345 ? -10.869 -21.440 -15.573 1.00 93.75 345 GLN A CA 1
ATOM 2749 C C . GLN A 1 345 ? -12.065 -20.792 -14.848 1.00 93.75 345 GLN A C 1
ATOM 2751 O O . GLN A 1 345 ? -13.138 -20.575 -15.422 1.00 93.75 345 GLN A O 1
ATOM 2756 N N . ILE A 1 346 ? -11.892 -20.452 -13.568 1.00 94.50 346 ILE A N 1
ATOM 2757 C CA . ILE A 1 346 ? -12.925 -19.777 -12.781 1.00 94.50 346 ILE A CA 1
ATOM 2758 C C . ILE A 1 346 ? -13.297 -18.404 -13.363 1.00 94.50 346 ILE A C 1
ATOM 2760 O O . ILE A 1 346 ? -14.458 -18.005 -13.283 1.00 94.50 346 ILE A O 1
ATOM 2764 N N . LEU A 1 347 ? -12.356 -17.694 -13.993 1.00 93.44 347 LEU A N 1
ATOM 2765 C CA . LEU A 1 347 ? -12.640 -16.400 -14.615 1.00 93.44 347 LEU A CA 1
ATOM 2766 C C . LEU A 1 347 ? -13.465 -16.556 -15.889 1.00 93.44 347 LEU A C 1
ATOM 2768 O O . LEU A 1 347 ? -14.409 -15.792 -16.067 1.00 93.44 347 LEU A O 1
ATOM 2772 N N . GLU A 1 348 ? -13.184 -17.567 -16.715 1.00 90.38 348 GLU A N 1
ATOM 2773 C CA . GLU A 1 348 ? -14.017 -17.901 -17.882 1.00 90.38 348 GLU A CA 1
ATOM 2774 C C . GLU A 1 348 ? -15.455 -18.206 -17.438 1.00 90.38 348 GLU A C 1
ATOM 2776 O O . GLU A 1 348 ? -16.418 -17.631 -17.948 1.00 90.38 348 GLU A O 1
ATOM 2781 N N . THR A 1 349 ? -15.584 -19.020 -16.383 1.00 91.50 349 THR A N 1
ATOM 2782 C CA . THR A 1 349 ? -16.875 -19.412 -15.803 1.00 91.50 349 THR A CA 1
ATOM 2783 C C . THR A 1 349 ? -17.677 -18.200 -15.317 1.00 91.50 349 THR A C 1
ATOM 2785 O O . THR A 1 349 ? -18.865 -18.088 -15.613 1.00 91.50 349 THR A O 1
ATOM 2788 N N . ILE A 1 350 ? -17.046 -17.277 -14.580 1.00 90.19 350 ILE A N 1
ATOM 2789 C CA . ILE A 1 350 ? -17.716 -16.087 -14.025 1.00 90.19 350 ILE A CA 1
ATOM 2790 C C . ILE A 1 350 ? -18.031 -15.053 -15.117 1.00 90.19 350 ILE A C 1
ATOM 2792 O O . ILE A 1 350 ? -19.044 -14.359 -15.029 1.00 90.19 350 ILE A O 1
ATOM 2796 N N . GLN A 1 351 ? -17.190 -14.944 -16.148 1.00 88.44 351 GLN A N 1
ATOM 2797 C CA . GLN A 1 351 ? -17.422 -14.051 -17.287 1.00 88.44 351 GLN A CA 1
ATOM 2798 C C . GLN A 1 351 ? -18.463 -14.602 -18.273 1.00 88.44 351 GLN A C 1
ATOM 2800 O O . GLN A 1 351 ? -18.976 -13.843 -19.096 1.00 88.44 351 GLN A O 1
ATOM 2805 N N . GLY A 1 352 ? -18.806 -15.889 -18.168 1.00 83.06 352 GLY A N 1
ATOM 2806 C CA . GLY A 1 352 ? -19.761 -16.558 -19.049 1.00 83.06 352 GLY A CA 1
ATOM 2807 C C . GLY A 1 352 ? -19.236 -16.731 -20.475 1.00 83.06 352 GLY A C 1
ATOM 2808 O O . GLY A 1 352 ? -20.023 -16.614 -21.418 1.00 83.06 352 GLY A O 1
ATOM 2809 N N . ILE A 1 353 ? -17.922 -16.937 -20.619 1.00 67.38 353 ILE A N 1
ATOM 2810 C CA . ILE A 1 353 ? -17.220 -17.121 -21.901 1.00 67.38 353 ILE A CA 1
ATOM 2811 C C . ILE A 1 353 ? -17.088 -18.606 -22.236 1.00 67.38 353 ILE A C 1
ATOM 2813 O O . ILE A 1 353 ? -16.892 -19.408 -21.296 1.00 67.38 353 ILE A O 1
#

pLDDT: mean 90.95, std 8.18, range [50.0, 98.88]

Secondary structure (DSSP, 8-state):
-HHHHTTSHHHHHHTTHHHHHHHHHHHHTSTTTTS-HHHHHS-SSHHHHHHHHHHHHHHHHHHHHT-S-SSPPSS-TTPPPGGGTTTTT--GGG--SSEEEEEEEE-SSTT--EEEEEEEE---BS-BTTBPPBSGGGGG-TT-EEEEEESSSSS--EEEEEEEPTTS-EEEEEESS----TTSPPEEEE--HHHH-S-SSS-PPPHHHHHHHHHHTTSS-TTSTTHHHHHHHHHTS--SSHHHHHHHHHHHHHHHHHHH-HHHHHH-HHHHHHHHHHHHHHHHTT-BGGGTB-TTSS--TTS-SSS-GGGGT-SS-EE-TTS-B----GGGTEEEEEEEESS-HHHHHHHT-

Sequence (353 aa):
TGYHYTESNEFCGQLCHSVMEPEYTTYMKSPHSSVKCVECHIGTGAQWFVKSKLSGTRQLVAVVAKSYATPIETPVHGLRPARDTCEECHRPELFHGDKLYIKDKFLSDESNTHVQTVMLLKVGSGGYQGSEAHGIHWHVAEENRITYTHSDWEREEINQVILTKPDGTKVVFDKHEGNVPPEQQVYTREMDCIDCHNRPTHVYKTPEDAIDEKLLLGAIPTELAYIRKIGYELITRDYESHEEAKNKIATELRAWYRLKYPNVVNNNMPMLEKAISGVQAAYLENVWPSMKIGWNTYPSLRGHQGNSGCFRCHDDEHETSAGETISMDCEACHIILAEDEANPQILETIQGI

Radius of gyration: 23.35 Å; chains: 1; bounding box: 58×56×68 Å

Foldseek 3Di:
DVVVVCQALCNVQPPLPLQRVLQSLLLCVAPCVVPTPCLWAFADDDVSVVVVVVVVVVVVVCSVVVVAAQQHDDDPPNTDACCRHVCVPDPQAPDDAKDWDKDWFFDLFFLSFIFIWIKTFGCFGLHDDPGHGAAPSVLVRPQWKKKWKAQDPNRLQTAKIWTQGNVRDIFIFGQPDDPPPPPGDMDMDTDDPCLQQVDNRSDADALRSLLRVLCVVCLQPSNGTSLSVLLSVLLQDDDLALVRSLVCLLVVLLVVCCVPPVCCVVPPVVNSVSNSVSSSRSNVNRAGNSSPGGGPPDDHLNDPVPHCRVVSQQVQRGAGPVGDGNHVDPVSTMDTPDDRHRPRVVVCVVVVD